Protein AF-A0A6N0GXH9-F1 (afdb_monomer_lite)

Secondary structure (DSSP, 8-state):
--HHHHHHHHHHHTS--TT-EEEEEEEEEETTEEEEE-SSSSPEEEEGGG-S-TT-SEEEEEEEEE-TTS-EEEE-HHHHHHHHHHHHHHHHHHHHHHSTT--EEEEEEEEETTEEEEEETTEEEEEEGGG-S-SSPPSS-EEEEEEEEEETTTTEEEEEEE--HHHHHHHHHHHHHHHHHHHHHHHHHHHHHHHHHHHS--

Radius of gyration: 31.26 Å; chains: 1; bounding box: 51×70×107 Å

Sequence (202 aa):
MSFVQLFQQSNTSCNHLRGNVIQCSIEHKRGNMVFLKTGLKNATVCFKSEIETQNASMLCVGIESVEFLGEPKVVLPKILHKISRRKLTWTSLTKVWRNSQNRIRGFILNSVNGGYAVAIAGHIAFLPRSLRIDKKIFHSQWRMFSILNMNPKIRNIVVKELVNKTNRARTFSEIRFGERIQKFKSKSMINTHKKQIKSMYR

pLDDT: mean 79.67, std 15.0, range [46.19, 97.44]

Foldseek 3Di:
DDPVVVVVVVVVVPPDLAFDKAKWFFDDDDDQWTWTHRVFPDTDIDGPVLDPDPPDRIAIKHFHDQDPVRDTDIHGRNRVVVVVQVVVVVVVLVVLQPDPVQKFKWAWAAADVQATWIHGSNATEGEGPVQEDDPDDDHGDIFMWGWDDADPVVRYTYIHGDDDPVVVVVVVVVVVVVVVVVVVVVVVVVVVVVVVVVVVVD

Organism: Zygnema circumcarinatum (NCBI:txid35869)

Structure (mmCIF, N/CA/C/O backbone):
data_AF-A0A6N0GXH9-F1
#
_entry.id   AF-A0A6N0GXH9-F1
#
loop_
_atom_site.group_PDB
_atom_site.id
_atom_site.type_symbol
_atom_site.label_atom_id
_atom_site.label_alt_id
_atom_site.label_comp_id
_atom_site.label_asym_id
_atom_site.label_entity_id
_atom_site.label_seq_id
_atom_site.pdbx_PDB_ins_code
_atom_site.Cartn_x
_atom_site.Cartn_y
_atom_site.Cartn_z
_atom_site.occupancy
_atom_site.B_iso_or_equiv
_atom_site.auth_seq_id
_atom_site.auth_comp_id
_atom_site.auth_asym_id
_atom_site.auth_atom_id
_atom_site.pdbx_PDB_model_num
ATOM 1 N N . MET A 1 1 ? 5.250 0.504 43.781 1.00 64.88 1 MET A N 1
ATOM 2 C CA . MET A 1 1 ? 4.466 1.421 42.925 1.00 64.88 1 MET A CA 1
ATOM 3 C C . MET A 1 1 ? 3.027 1.406 43.408 1.00 64.88 1 MET A C 1
ATOM 5 O O . MET A 1 1 ? 2.476 0.318 43.538 1.00 64.88 1 MET A O 1
ATOM 9 N N . SER A 1 2 ? 2.436 2.563 43.712 1.00 91.31 2 SER A N 1
ATOM 10 C CA . SER A 1 2 ? 1.008 2.655 44.059 1.00 91.31 2 SER A CA 1
ATOM 11 C C . SER A 1 2 ? 0.128 2.698 42.801 1.00 91.31 2 SER A C 1
ATOM 13 O O . SER A 1 2 ? 0.603 3.047 41.719 1.00 91.31 2 SER A O 1
ATOM 15 N N . PHE A 1 3 ? -1.166 2.385 42.937 1.00 89.12 3 PHE A N 1
ATOM 16 C CA . PHE A 1 3 ? -2.142 2.509 41.844 1.00 89.12 3 PHE A CA 1
ATOM 17 C C . PHE A 1 3 ? -2.124 3.908 41.208 1.00 89.12 3 PHE A C 1
ATOM 19 O O . PHE A 1 3 ? -2.130 4.029 39.988 1.00 89.12 3 PHE A O 1
ATOM 26 N N . VAL A 1 4 ? -2.022 4.959 42.028 1.00 89.81 4 VAL A N 1
ATOM 27 C CA . VAL A 1 4 ? -1.973 6.355 41.566 1.00 89.81 4 VAL A CA 1
ATOM 28 C C . VAL A 1 4 ? -0.748 6.602 40.684 1.00 89.81 4 VAL A C 1
ATOM 30 O O . VAL A 1 4 ? -0.870 7.198 39.617 1.00 89.81 4 VAL A O 1
ATOM 33 N N . GLN A 1 5 ? 0.418 6.083 41.081 1.00 86.25 5 GLN A N 1
ATOM 34 C CA . GLN A 1 5 ? 1.647 6.206 40.293 1.00 86.25 5 GLN A CA 1
ATOM 35 C C . GLN A 1 5 ? 1.534 5.476 38.949 1.00 86.25 5 GLN A C 1
ATOM 37 O O . GLN A 1 5 ? 1.912 6.038 37.922 1.00 86.25 5 GLN A O 1
ATOM 42 N N . LEU A 1 6 ? 0.966 4.265 38.934 1.00 86.12 6 LEU A N 1
ATOM 43 C CA . LEU A 1 6 ? 0.742 3.504 37.698 1.00 86.12 6 LEU A CA 1
ATOM 44 C C . LEU A 1 6 ? -0.281 4.179 36.777 1.00 86.12 6 LEU A C 1
ATOM 46 O O . LEU A 1 6 ? -0.070 4.248 35.568 1.00 86.12 6 LEU A O 1
ATOM 50 N N . PHE A 1 7 ? -1.368 4.713 37.334 1.00 79.19 7 PHE A N 1
ATOM 51 C CA . PHE A 1 7 ? -2.405 5.412 36.576 1.00 79.19 7 PHE A CA 1
ATOM 52 C C . PHE A 1 7 ? -1.866 6.693 35.930 1.00 79.19 7 PHE A C 1
ATOM 54 O O . PHE A 1 7 ? -2.095 6.948 34.747 1.00 79.19 7 PHE A O 1
ATOM 61 N N . GLN A 1 8 ? -1.087 7.471 36.682 1.00 75.62 8 GLN A N 1
ATOM 62 C CA . GLN A 1 8 ? -0.466 8.687 36.174 1.00 75.62 8 GLN A CA 1
ATOM 63 C C . GLN A 1 8 ? 0.576 8.368 35.094 1.00 75.62 8 GLN A C 1
ATOM 65 O O . GLN A 1 8 ? 0.549 8.980 34.029 1.00 75.62 8 GLN A O 1
ATOM 70 N N . GLN A 1 9 ? 1.409 7.341 35.295 1.00 77.12 9 GLN A N 1
ATOM 71 C CA . GLN A 1 9 ? 2.328 6.842 34.264 1.00 77.12 9 GLN A CA 1
ATOM 72 C C . GLN A 1 9 ? 1.583 6.387 32.999 1.00 77.12 9 GLN A C 1
ATOM 74 O O . GLN A 1 9 ? 1.950 6.788 31.894 1.00 77.12 9 GLN A O 1
ATOM 79 N N . SER A 1 10 ? 0.489 5.636 33.146 1.00 74.69 10 SER A N 1
ATOM 80 C CA . SER A 1 10 ? -0.347 5.190 32.025 1.00 74.69 10 SER A CA 1
ATOM 81 C C . SER A 1 10 ? -0.914 6.369 31.228 1.00 74.69 10 SER A C 1
ATOM 83 O O . SER A 1 10 ? -0.751 6.418 30.009 1.00 74.69 10 SER A O 1
ATOM 85 N N . ASN A 1 11 ? -1.507 7.365 31.889 1.00 67.38 11 ASN A N 1
ATOM 86 C CA . ASN A 1 11 ? -2.071 8.532 31.202 1.00 67.38 11 ASN A CA 1
ATOM 87 C C . ASN A 1 11 ? -0.988 9.399 30.546 1.00 67.38 11 ASN A C 1
ATOM 89 O O . ASN A 1 11 ? -1.180 9.863 29.423 1.00 67.38 11 ASN A O 1
ATOM 93 N N . THR A 1 12 ? 0.175 9.551 31.190 1.00 63.47 12 THR A N 1
ATOM 94 C CA . THR A 1 12 ? 1.305 10.297 30.606 1.00 63.47 12 THR A CA 1
ATOM 95 C C . THR A 1 12 ? 1.928 9.599 29.394 1.00 63.47 12 THR A C 1
ATOM 97 O O . THR A 1 12 ? 2.460 10.257 28.504 1.00 63.47 12 THR A O 1
ATOM 100 N N . SER A 1 13 ? 1.823 8.270 29.286 1.00 62.66 13 SER A N 1
ATOM 101 C CA . SER A 1 13 ? 2.257 7.549 28.080 1.00 62.66 13 SER A CA 1
ATOM 102 C C . SER A 1 13 ? 1.384 7.861 26.850 1.00 62.66 13 SER A C 1
ATOM 104 O O . SER A 1 13 ? 1.826 7.708 25.713 1.00 62.66 13 SER A O 1
ATOM 106 N N . CYS A 1 14 ? 0.163 8.363 27.071 1.00 59.88 14 CYS A N 1
ATOM 107 C CA . CYS A 1 14 ? -0.833 8.688 26.050 1.00 59.88 14 CYS A CA 1
ATOM 108 C C . CYS A 1 14 ? -1.014 10.207 25.847 1.00 59.88 14 CYS A C 1
ATOM 110 O O . CYS A 1 14 ? -2.107 10.660 25.511 1.00 59.88 14 CYS A O 1
ATOM 112 N N . ASN A 1 15 ? 0.049 11.007 26.001 1.00 56.12 15 ASN A N 1
ATOM 113 C CA . ASN A 1 15 ? -0.013 12.477 25.901 1.00 56.12 15 ASN A CA 1
ATOM 114 C C . ASN A 1 15 ? -0.520 13.019 24.548 1.00 56.12 15 ASN A C 1
ATOM 116 O O . ASN A 1 15 ? -0.940 14.171 24.462 1.00 56.12 15 ASN A O 1
ATOM 120 N N . HIS A 1 16 ? -0.510 12.210 23.483 1.00 67.75 16 HIS A N 1
ATOM 121 C CA . HIS A 1 16 ? -1.138 12.561 22.212 1.00 67.75 16 HIS A CA 1
ATOM 122 C C . HIS A 1 16 ? -2.026 11.414 21.733 1.00 67.75 16 HIS A C 1
ATOM 124 O O . HIS A 1 16 ? -1.553 10.471 21.113 1.00 67.75 16 HIS A O 1
ATOM 130 N N . LEU A 1 17 ? -3.329 11.484 22.019 1.00 71.19 17 LEU A N 1
ATOM 131 C CA . LEU A 1 17 ? -4.295 10.488 21.536 1.00 71.19 17 LEU A CA 1
ATOM 132 C C . LEU A 1 17 ? -4.398 10.481 20.004 1.00 71.19 17 LEU A C 1
ATOM 134 O O . LEU A 1 17 ? -4.697 9.456 19.398 1.00 71.19 17 LEU A O 1
ATOM 138 N N . ARG A 1 18 ? -4.129 11.618 19.358 1.00 77.31 18 ARG A N 1
ATOM 139 C CA . ARG A 1 18 ? -4.203 11.761 17.906 1.00 77.31 18 ARG A CA 1
ATOM 140 C C . ARG A 1 18 ? -3.114 10.946 17.205 1.00 77.31 18 ARG A C 1
ATOM 142 O O . ARG A 1 18 ? -1.933 11.040 17.513 1.00 77.31 18 ARG A O 1
ATOM 149 N N . GLY A 1 19 ? -3.525 10.179 16.202 1.00 76.94 19 GLY A N 1
ATOM 150 C CA . GLY A 1 19 ? -2.656 9.303 15.420 1.00 76.94 19 GLY A CA 1
ATOM 151 C C . GLY A 1 19 ? -2.387 7.944 16.066 1.00 76.94 19 GLY A C 1
ATOM 152 O O . GLY A 1 19 ? -1.814 7.080 15.397 1.00 76.94 19 GLY A O 1
ATOM 153 N N . ASN A 1 20 ? -2.832 7.729 17.307 1.00 83.56 20 ASN A N 1
ATOM 154 C CA . ASN A 1 20 ? -2.682 6.456 17.998 1.00 83.56 20 ASN A CA 1
ATOM 155 C C . ASN A 1 20 ? -3.791 5.474 17.623 1.00 83.56 20 ASN A C 1
ATOM 157 O O . ASN A 1 20 ? -4.859 5.836 17.124 1.00 83.56 20 ASN A O 1
ATOM 161 N N . VAL A 1 21 ? -3.504 4.198 17.862 1.00 85.94 21 VAL A N 1
ATOM 162 C CA . VAL A 1 21 ? -4.444 3.097 17.683 1.00 85.94 21 VAL A CA 1
ATOM 163 C C . VAL A 1 21 ? -4.780 2.548 19.056 1.00 85.94 21 VAL A C 1
ATOM 165 O O . VAL A 1 21 ? -3.881 2.178 19.806 1.00 85.94 21 VAL A O 1
ATOM 168 N N . ILE A 1 22 ? -6.069 2.498 19.368 1.00 86.00 22 ILE A N 1
ATOM 169 C CA . ILE A 1 22 ? -6.590 1.933 20.606 1.00 86.00 22 ILE A CA 1
ATOM 170 C C . ILE A 1 22 ? -7.142 0.546 20.315 1.00 86.00 22 ILE A C 1
ATOM 172 O O . ILE A 1 22 ? -7.794 0.310 19.294 1.00 86.00 22 ILE A O 1
ATOM 176 N N . GLN A 1 23 ? -6.876 -0.371 21.234 1.00 86.19 23 GLN A N 1
ATOM 177 C CA . GLN A 1 23 ? -7.492 -1.683 21.252 1.00 86.19 23 GLN A CA 1
ATOM 178 C C . GLN A 1 23 ? -8.819 -1.605 22.010 1.00 86.19 23 GLN A C 1
ATOM 180 O O . GLN A 1 23 ? -8.883 -1.126 23.138 1.00 86.19 23 GLN A O 1
ATOM 185 N N . CYS A 1 24 ? -9.886 -2.056 21.369 1.00 86.00 24 CYS A N 1
ATOM 186 C CA . CYS A 1 24 ? -11.261 -1.897 21.816 1.00 86.00 24 CYS A CA 1
ATOM 187 C C . CYS A 1 24 ? -11.932 -3.265 21.923 1.00 86.00 24 CYS A C 1
ATOM 189 O O . CYS A 1 24 ? -11.687 -4.156 21.103 1.00 86.00 24 CYS A O 1
ATOM 191 N N . SER A 1 25 ? -12.804 -3.423 22.915 1.00 85.62 25 SER A N 1
ATOM 192 C CA . SER A 1 25 ? -13.652 -4.606 23.051 1.00 85.62 25 SER A CA 1
ATOM 193 C C . SER A 1 25 ? -15.028 -4.354 22.439 1.00 85.62 25 SER A C 1
ATOM 195 O O . SER A 1 25 ? -15.516 -3.221 22.377 1.00 85.62 25 SER A O 1
ATOM 197 N N . ILE A 1 26 ? -15.655 -5.422 21.949 1.00 86.75 26 ILE A N 1
ATOM 198 C CA . ILE A 1 26 ? -17.038 -5.368 21.474 1.00 86.75 26 ILE A CA 1
ATOM 199 C C . ILE A 1 26 ? -17.952 -5.431 22.697 1.00 86.75 26 ILE A C 1
ATOM 201 O O . ILE A 1 26 ? -17.893 -6.400 23.448 1.00 86.75 26 ILE A O 1
ATOM 205 N N . GLU A 1 27 ? -18.799 -4.419 22.883 1.00 85.94 27 GLU A N 1
ATOM 206 C CA . GLU A 1 27 ? -19.786 -4.403 23.969 1.00 85.94 27 GLU A CA 1
ATOM 207 C C . GLU A 1 27 ? -21.012 -5.235 23.602 1.00 85.94 27 GLU A C 1
ATOM 209 O O . GLU A 1 27 ? -21.318 -6.229 24.253 1.00 85.94 27 GLU A O 1
ATOM 214 N N . HIS A 1 28 ? -21.709 -4.853 22.532 1.00 84.25 28 HIS A N 1
ATOM 215 C CA . HIS A 1 28 ? -22.883 -5.575 22.055 1.00 84.25 28 HIS A CA 1
ATOM 216 C C . HIS A 1 28 ? -23.112 -5.343 20.557 1.00 84.25 28 HIS A C 1
ATOM 218 O O . HIS A 1 28 ? -22.637 -4.374 19.956 1.00 84.25 28 HIS A O 1
ATOM 224 N N . LYS A 1 29 ? -23.839 -6.272 19.931 1.00 87.25 29 LYS A N 1
ATOM 225 C CA . LYS A 1 29 ? -24.189 -6.239 18.505 1.00 87.25 29 LYS A CA 1
ATOM 226 C C . LYS A 1 29 ? -25.704 -6.062 18.389 1.00 87.25 29 LYS A C 1
ATOM 228 O O . LYS A 1 29 ? -26.445 -6.908 18.879 1.00 87.25 29 LYS A O 1
ATOM 233 N N . ARG A 1 30 ? -26.172 -5.008 17.713 1.00 89.19 30 ARG A N 1
ATOM 234 C CA . ARG A 1 30 ? -27.604 -4.762 17.452 1.00 89.19 30 ARG A CA 1
ATOM 235 C C . ARG A 1 30 ? -27.838 -4.649 15.949 1.00 89.19 30 ARG A C 1
ATOM 237 O O . ARG A 1 30 ? -27.381 -3.703 15.317 1.00 89.19 30 ARG A O 1
ATOM 244 N N . GLY A 1 31 ? -28.544 -5.614 15.360 1.00 87.50 31 GLY A N 1
ATOM 245 C CA . GLY A 1 31 ? -28.810 -5.620 13.916 1.00 87.50 31 GLY A CA 1
ATOM 246 C C . GLY A 1 31 ? -27.513 -5.576 13.098 1.00 87.50 31 GLY A C 1
ATOM 247 O O . GLY A 1 31 ? -26.701 -6.497 13.188 1.00 87.50 31 GLY A O 1
ATOM 248 N N . ASN A 1 32 ? -27.306 -4.509 12.321 1.00 88.69 32 ASN A N 1
ATOM 249 C CA . ASN A 1 32 ? -26.089 -4.282 11.525 1.00 88.69 32 ASN A CA 1
ATOM 250 C C . ASN A 1 32 ? -25.016 -3.431 12.242 1.00 88.69 32 ASN A C 1
ATOM 252 O O . ASN A 1 32 ? -23.933 -3.215 11.699 1.00 88.69 32 ASN A O 1
ATOM 256 N N . MET A 1 33 ? -25.306 -2.946 13.449 1.00 88.38 33 MET A N 1
ATOM 257 C CA . MET A 1 33 ? -24.437 -2.056 14.217 1.00 88.38 33 MET A CA 1
ATOM 258 C C . MET A 1 33 ? -23.694 -2.838 15.299 1.00 88.38 33 MET A C 1
ATOM 260 O O . MET A 1 33 ? -24.228 -3.769 15.915 1.00 88.38 33 MET A O 1
ATOM 264 N N . VAL A 1 34 ? -22.446 -2.453 15.527 1.00 88.38 34 VAL A N 1
ATOM 265 C CA . VAL A 1 34 ? -21.583 -2.987 16.576 1.00 88.38 34 VAL A CA 1
ATOM 266 C C . VAL A 1 34 ? -21.113 -1.820 17.428 1.00 88.38 34 VAL A C 1
ATOM 268 O O . VAL A 1 34 ? -20.567 -0.847 16.909 1.00 88.38 34 VAL A O 1
ATOM 271 N N . PHE A 1 35 ? -21.347 -1.927 18.731 1.00 88.06 35 PHE A N 1
ATOM 272 C CA . PHE A 1 35 ? -20.923 -0.935 19.709 1.00 88.06 35 PHE A CA 1
ATOM 273 C C . PHE A 1 35 ? -19.565 -1.347 20.274 1.00 88.06 35 PHE A C 1
ATOM 275 O O . PHE A 1 35 ? -19.384 -2.475 20.744 1.00 88.06 35 PHE A O 1
ATOM 282 N N . LEU A 1 36 ? -18.598 -0.439 20.173 1.00 87.19 36 LEU A N 1
ATOM 283 C CA . LEU A 1 36 ? -17.217 -0.634 20.586 1.00 87.19 36 LEU A CA 1
ATOM 284 C C . LEU A 1 36 ? -16.933 0.173 21.847 1.00 87.19 36 LEU A C 1
ATOM 286 O O . LEU A 1 36 ? -17.111 1.396 21.877 1.00 87.19 36 LEU A O 1
ATOM 290 N N . LYS A 1 37 ? -16.393 -0.513 22.851 1.00 86.56 37 LYS A N 1
ATOM 291 C CA . LYS A 1 37 ? -15.879 0.108 24.064 1.00 86.56 37 LYS A CA 1
ATOM 292 C C . LYS A 1 37 ? -14.429 0.506 23.846 1.00 86.56 37 LYS A C 1
ATOM 294 O O . LYS A 1 37 ? -13.533 -0.338 23.807 1.00 86.56 37 LYS A O 1
ATOM 299 N N . THR A 1 38 ? -14.210 1.803 23.675 1.00 81.38 38 THR A N 1
ATOM 300 C CA . THR A 1 38 ? -12.888 2.395 23.418 1.00 81.38 38 THR A CA 1
ATOM 301 C C . THR A 1 38 ? -12.235 2.967 24.679 1.00 81.38 38 THR A C 1
ATOM 303 O O . THR A 1 38 ? -11.056 3.300 24.650 1.00 81.38 38 THR A O 1
ATOM 306 N N . GLY A 1 39 ? -12.986 3.090 25.781 1.00 79.44 39 GLY A N 1
ATOM 307 C CA . GLY A 1 39 ? -12.546 3.789 26.996 1.00 79.44 39 GLY A CA 1
ATOM 308 C C . GLY A 1 39 ? -12.675 5.316 26.916 1.00 79.44 39 GLY A C 1
ATOM 309 O O . GLY A 1 39 ? -12.294 6.008 27.854 1.00 79.44 39 GLY A O 1
ATOM 310 N N . LEU A 1 40 ? -13.219 5.842 25.814 1.00 79.81 40 LEU A N 1
ATOM 311 C CA . LEU A 1 40 ? -13.565 7.255 25.649 1.00 79.81 40 LEU A CA 1
ATOM 312 C C . LEU A 1 40 ? -14.978 7.519 26.190 1.00 79.81 40 LEU A C 1
ATOM 314 O O . LEU A 1 40 ? -15.736 6.582 26.440 1.00 79.81 40 LEU A O 1
ATOM 318 N N . LYS A 1 41 ? -15.337 8.801 26.354 1.00 79.56 41 LYS A N 1
ATOM 319 C CA . LYS A 1 41 ? -16.632 9.222 26.920 1.00 79.56 41 LYS A CA 1
ATOM 320 C C . LYS A 1 41 ? -17.828 8.579 26.206 1.00 79.56 41 LYS A C 1
ATOM 322 O O . LYS A 1 41 ? -18.762 8.137 26.865 1.00 79.56 41 LYS A O 1
ATOM 327 N N . ASN A 1 42 ? -17.764 8.507 24.876 1.00 78.69 42 ASN A N 1
ATOM 328 C CA . ASN A 1 42 ? -18.821 7.953 24.038 1.00 78.69 42 ASN A CA 1
ATOM 329 C C . ASN A 1 42 ? -18.353 6.639 23.398 1.00 78.69 42 ASN A C 1
ATOM 331 O O . ASN A 1 42 ? -17.234 6.547 22.880 1.00 78.69 42 ASN A O 1
ATOM 335 N N . ALA A 1 43 ? -19.227 5.629 23.406 1.00 79.38 43 ALA A N 1
ATOM 336 C CA . ALA A 1 43 ? -18.995 4.388 22.678 1.00 79.38 43 ALA A CA 1
ATOM 337 C C . ALA A 1 43 ? -18.923 4.668 21.171 1.00 79.38 43 ALA A C 1
ATOM 339 O O . ALA A 1 43 ? -19.685 5.467 20.627 1.00 79.38 43 ALA A O 1
ATOM 340 N N . THR A 1 44 ? -18.007 3.994 20.482 1.00 83.75 44 THR A N 1
ATOM 341 C CA . THR A 1 44 ? -17.890 4.118 19.027 1.00 83.75 44 THR A CA 1
ATOM 342 C C . THR A 1 44 ? -18.800 3.104 18.355 1.00 83.75 44 THR A C 1
ATOM 344 O O . THR A 1 44 ? -18.787 1.926 18.703 1.00 83.75 44 THR A O 1
ATOM 347 N N . VAL A 1 45 ? -19.557 3.544 17.358 1.00 87.31 45 VAL A N 1
ATOM 348 C CA . VAL A 1 45 ? -20.418 2.666 16.566 1.00 87.31 45 VAL A CA 1
ATOM 349 C C . VAL A 1 45 ? -19.749 2.371 15.230 1.00 87.31 45 VAL A C 1
ATOM 351 O O . VAL A 1 45 ? -19.276 3.282 14.555 1.00 87.31 45 VAL A O 1
ATOM 354 N N . CYS A 1 46 ? -19.729 1.103 14.833 1.00 86.75 46 CYS A N 1
ATOM 355 C CA . CYS A 1 46 ? -19.312 0.686 13.498 1.00 86.75 46 CYS A CA 1
ATOM 356 C C . CYS A 1 46 ? -20.307 -0.305 12.890 1.00 86.75 46 CYS A C 1
ATOM 358 O O . CYS A 1 46 ? -21.134 -0.904 13.588 1.00 86.75 46 CYS A O 1
ATOM 360 N N . PHE A 1 47 ? -20.234 -0.493 11.576 1.00 88.12 47 PHE A N 1
ATOM 361 C CA . PHE A 1 47 ? -21.062 -1.488 10.898 1.00 88.12 47 PHE A CA 1
ATOM 362 C C . PHE A 1 47 ? -20.390 -2.859 10.875 1.00 88.12 47 PHE A C 1
ATOM 364 O O . PHE A 1 47 ? -19.168 -2.976 10.763 1.00 88.12 47 PHE A O 1
ATOM 371 N N . LYS A 1 48 ? -21.189 -3.933 10.865 1.00 84.75 48 LYS A N 1
ATOM 372 C CA . LYS A 1 48 ? -20.660 -5.299 10.688 1.00 84.75 48 LYS A CA 1
ATOM 373 C C . LYS A 1 48 ? -19.845 -5.452 9.395 1.00 84.75 48 LYS A C 1
ATOM 375 O O . LYS A 1 48 ? -18.887 -6.214 9.373 1.00 84.75 48 LYS A O 1
ATOM 380 N N . SER A 1 49 ? -20.177 -4.702 8.340 1.00 83.31 49 SER A N 1
ATOM 381 C CA . SER A 1 49 ? -19.457 -4.685 7.052 1.00 83.31 49 SER A CA 1
ATOM 382 C C . SER A 1 49 ? -18.056 -4.046 7.111 1.00 83.31 49 SER A C 1
ATOM 384 O O . SER A 1 49 ? -17.246 -4.192 6.180 1.00 83.31 49 SER A O 1
ATOM 386 N N . GLU A 1 50 ? -17.767 -3.321 8.191 1.00 80.69 50 GLU A N 1
ATOM 387 C CA . GLU A 1 50 ? -16.491 -2.657 8.473 1.00 80.69 50 GLU A CA 1
ATOM 388 C C . GLU A 1 50 ? -15.577 -3.503 9.359 1.00 80.69 50 GLU A C 1
ATOM 390 O O . GLU A 1 50 ? -14.431 -3.127 9.611 1.00 80.69 50 GLU A O 1
ATOM 395 N N . ILE A 1 51 ? -16.065 -4.655 9.805 1.00 80.50 51 ILE A N 1
ATOM 396 C CA . ILE A 1 51 ? -15.302 -5.631 10.561 1.00 80.50 51 ILE A CA 1
ATOM 397 C C . ILE A 1 51 ? -14.970 -6.774 9.600 1.00 80.50 51 ILE A C 1
ATOM 399 O O . ILE A 1 51 ? -15.858 -7.466 9.112 1.00 80.50 51 ILE A O 1
ATOM 403 N N . GLU A 1 52 ? -13.683 -6.966 9.300 1.00 67.00 52 GLU A N 1
ATOM 404 C CA . GLU A 1 52 ? -13.245 -8.062 8.420 1.00 67.00 52 GLU A CA 1
ATOM 405 C C . GLU A 1 52 ? -13.468 -9.443 9.059 1.00 67.00 52 GLU A C 1
ATOM 407 O O . GLU A 1 52 ? -13.745 -10.404 8.347 1.00 67.00 52 GLU A O 1
ATOM 412 N N . THR A 1 53 ? -13.424 -9.533 10.393 1.00 68.06 53 THR A N 1
ATOM 413 C CA . THR A 1 53 ? -13.557 -10.794 11.135 1.00 68.06 53 THR A CA 1
ATOM 414 C C . THR A 1 53 ? -14.681 -10.704 12.162 1.00 68.06 53 THR A C 1
ATOM 416 O O . THR A 1 53 ? -14.536 -10.065 13.201 1.00 68.06 53 THR A O 1
ATOM 419 N N . GLN A 1 54 ? -15.801 -11.387 11.91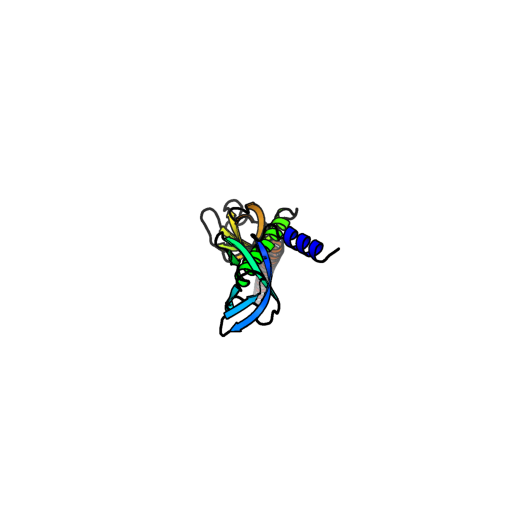5 1.00 62.84 54 GLN A N 1
ATOM 420 C CA . GLN A 1 54 ? -16.988 -11.333 12.785 1.00 62.84 54 GLN A CA 1
ATOM 421 C C . GLN A 1 54 ? -16.762 -11.901 14.204 1.00 62.84 54 GLN A C 1
ATOM 423 O O . GLN A 1 54 ? -17.529 -11.578 15.120 1.00 62.84 54 GLN A O 1
ATOM 428 N N . ASN A 1 55 ? -15.693 -12.689 14.381 1.00 60.28 55 ASN A N 1
ATOM 429 C CA . ASN A 1 55 ? -15.366 -13.443 15.596 1.00 60.28 55 ASN A CA 1
ATOM 430 C C . ASN A 1 55 ? -14.203 -12.850 16.409 1.00 60.28 55 ASN A C 1
ATOM 432 O O . ASN A 1 55 ? -13.736 -13.482 17.351 1.00 60.28 55 ASN A O 1
ATOM 436 N N . ALA A 1 56 ? -13.704 -11.662 16.060 1.00 64.25 56 ALA A N 1
ATOM 437 C CA . ALA A 1 56 ? -12.656 -11.025 16.849 1.00 64.25 56 ALA A CA 1
ATOM 438 C C . ALA A 1 56 ? -13.256 -10.414 18.126 1.00 64.25 56 ALA A C 1
ATOM 440 O O . ALA A 1 56 ? -14.097 -9.522 18.052 1.00 64.25 56 ALA A O 1
ATOM 441 N N . SER A 1 57 ? -12.818 -10.880 19.296 1.00 68.00 57 SER A N 1
ATOM 442 C CA . SER A 1 57 ? -13.182 -10.312 20.604 1.00 68.00 57 SER A CA 1
ATOM 443 C C . SER A 1 57 ? -12.520 -8.953 20.864 1.00 68.00 57 SER A C 1
ATOM 445 O O . SER A 1 57 ? -13.004 -8.179 21.689 1.00 68.00 57 SER A O 1
ATOM 447 N N . MET A 1 58 ? -11.450 -8.635 20.129 1.00 73.88 58 MET A N 1
ATOM 448 C CA . MET A 1 58 ? -10.727 -7.366 20.215 1.00 73.88 58 MET A CA 1
ATOM 449 C C . MET A 1 58 ? -10.544 -6.761 18.821 1.00 73.88 58 MET A C 1
ATOM 451 O O . MET A 1 58 ? -10.157 -7.450 17.875 1.00 73.88 58 MET A O 1
ATOM 455 N N . LEU A 1 59 ? -10.818 -5.465 18.700 1.00 82.06 59 LEU A N 1
ATOM 456 C CA . LEU A 1 59 ? -10.730 -4.693 17.462 1.00 82.06 59 LEU A CA 1
ATOM 457 C C . LEU A 1 59 ? -9.860 -3.463 17.684 1.00 82.06 59 LEU A C 1
ATOM 459 O O . LEU A 1 59 ? -9.889 -2.866 18.751 1.00 82.06 59 LEU A O 1
ATOM 463 N N . CYS A 1 60 ? -9.113 -3.054 16.667 1.00 83.25 60 CYS A N 1
ATOM 464 C CA . CYS A 1 60 ? -8.306 -1.842 16.738 1.00 83.25 60 CYS A CA 1
ATOM 465 C C . CYS A 1 60 ? -9.023 -0.681 16.044 1.00 83.25 60 CYS A C 1
ATOM 467 O O . CYS A 1 60 ? -9.453 -0.814 14.894 1.00 83.25 60 CYS A O 1
ATOM 469 N N . VAL A 1 61 ? -9.104 0.460 16.725 1.00 85.12 61 VAL A N 1
ATOM 470 C CA . VAL A 1 61 ? -9.677 1.712 16.218 1.00 85.12 61 VAL A CA 1
ATOM 471 C C . VAL A 1 61 ? -8.598 2.789 16.259 1.00 85.12 61 VAL A C 1
ATOM 473 O O . VAL A 1 61 ? -7.857 2.901 17.232 1.00 85.12 61 VAL A O 1
ATOM 476 N N . GLY A 1 62 ? -8.462 3.566 15.186 1.00 82.94 62 GLY A N 1
ATOM 477 C CA . GLY A 1 62 ? -7.522 4.691 15.158 1.00 82.94 62 GLY A CA 1
ATOM 478 C C . GLY A 1 62 ? -8.180 5.962 15.682 1.00 82.94 62 GLY A C 1
ATOM 479 O O . GLY A 1 62 ? -9.359 6.170 15.427 1.00 82.94 62 GLY A O 1
ATOM 480 N N . ILE A 1 63 ? -7.442 6.843 16.349 1.00 82.94 63 ILE A N 1
ATOM 481 C CA . ILE A 1 63 ? -7.922 8.193 16.673 1.00 82.94 63 ILE A CA 1
ATOM 482 C C . ILE A 1 63 ? -7.318 9.167 15.663 1.00 82.94 63 ILE A C 1
ATOM 484 O O . ILE A 1 63 ? -6.102 9.330 15.589 1.00 82.94 63 ILE A O 1
ATOM 488 N N . GLU A 1 64 ? -8.156 9.818 14.859 1.00 79.25 64 GLU A N 1
ATOM 489 C CA . GLU A 1 64 ? -7.718 10.791 13.853 1.00 79.25 64 GLU A CA 1
ATOM 490 C C . GLU A 1 64 ? -7.536 12.190 14.450 1.00 79.25 64 GLU A C 1
ATOM 492 O O . GLU A 1 64 ? -6.571 12.891 14.131 1.00 79.25 64 GLU A O 1
ATOM 497 N N . SER A 1 65 ? -8.463 12.594 15.313 1.00 71.81 65 SER A N 1
ATOM 498 C CA . SER A 1 65 ? -8.450 13.889 15.986 1.00 71.81 65 SER A CA 1
ATOM 499 C C . SER A 1 65 ? -9.261 13.809 17.272 1.00 71.81 65 SER A C 1
ATOM 501 O O . SER A 1 65 ? -10.255 13.092 17.334 1.00 71.81 65 SER A O 1
ATOM 503 N N . VAL A 1 66 ? -8.845 14.559 18.287 1.00 67.56 66 VAL A N 1
ATOM 504 C CA . VAL A 1 66 ? -9.665 14.831 19.469 1.00 67.56 66 VAL A CA 1
ATOM 505 C C . VAL A 1 66 ? -10.219 16.231 19.247 1.00 67.56 66 VAL A C 1
ATOM 507 O O . VAL A 1 66 ? -9.452 17.192 19.251 1.00 67.56 66 VAL A O 1
ATOM 510 N N . GLU A 1 67 ? -11.501 16.344 18.902 1.00 65.94 67 GLU A N 1
ATOM 511 C CA . GLU A 1 67 ? -12.097 17.649 18.614 1.00 65.94 67 GLU A CA 1
ATOM 512 C C . GLU A 1 67 ? -12.301 18.458 19.899 1.00 65.94 67 GLU A C 1
ATOM 514 O O . GLU A 1 67 ? -12.494 17.909 20.984 1.00 65.94 67 GLU A O 1
ATOM 519 N N . PHE A 1 68 ? -12.283 19.787 19.763 1.00 55.09 68 PHE A N 1
ATOM 520 C CA . PHE A 1 68 ? -12.445 20.743 20.866 1.00 55.09 68 PHE A CA 1
ATOM 521 C C . PHE A 1 68 ? -13.814 20.625 21.571 1.00 55.09 68 PHE A C 1
ATOM 523 O O . PHE A 1 68 ? -13.939 20.992 22.733 1.00 55.09 68 PHE A O 1
ATOM 530 N N . LEU A 1 69 ? -14.821 20.047 20.901 1.00 61.50 69 LEU A N 1
ATOM 531 C CA . LEU A 1 69 ? -16.164 19.787 21.441 1.00 61.50 69 LEU A CA 1
ATOM 532 C C . LEU A 1 69 ? -16.285 18.441 22.187 1.00 61.50 69 LEU A C 1
ATOM 534 O O . LEU A 1 69 ? -17.372 18.067 22.621 1.00 61.50 69 LEU A O 1
ATOM 538 N N . GLY A 1 70 ? -15.175 17.719 22.372 1.00 62.12 70 GLY A N 1
ATOM 539 C CA . GLY A 1 70 ? -15.110 16.539 23.237 1.00 62.12 70 GLY A CA 1
ATOM 540 C C . GLY A 1 70 ? -15.470 15.207 22.575 1.00 62.12 70 GLY A C 1
ATOM 541 O O . GLY A 1 70 ? -15.372 14.174 23.239 1.00 62.12 70 GLY A O 1
ATOM 542 N N . GLU A 1 71 ? -15.827 15.193 21.286 1.00 67.44 71 GLU A N 1
ATOM 543 C CA . GLU A 1 71 ? -16.008 13.950 20.532 1.00 67.44 71 GLU A CA 1
ATOM 544 C C . GLU A 1 71 ? -14.738 13.589 19.738 1.00 67.44 71 GLU A C 1
ATOM 546 O O . GLU A 1 71 ? -14.258 14.364 18.907 1.00 67.44 71 GLU A O 1
ATOM 551 N N . PRO A 1 72 ? -14.132 12.418 19.994 1.00 73.44 72 PRO A N 1
ATOM 552 C CA . PRO A 1 72 ? -12.967 11.968 19.253 1.00 73.44 72 PRO A CA 1
ATOM 553 C C . PRO A 1 72 ? -13.389 11.432 17.885 1.00 73.44 72 PRO A C 1
ATOM 555 O O . PRO A 1 72 ? -14.192 10.503 17.775 1.00 73.44 72 PRO A O 1
ATOM 558 N N . LYS A 1 73 ? -12.777 11.960 16.825 1.00 81.00 73 LYS A N 1
ATOM 559 C CA . LYS A 1 73 ? -12.939 11.427 15.478 1.00 81.00 73 LYS A CA 1
ATOM 560 C C . LYS A 1 73 ? -12.128 10.145 15.339 1.00 81.00 73 LYS A C 1
ATOM 562 O O . LYS A 1 73 ? -10.895 10.154 15.401 1.00 81.00 73 LYS A O 1
ATOM 567 N N . VAL A 1 74 ? -12.830 9.039 15.135 1.00 83.94 74 VAL A N 1
ATOM 568 C CA . VAL A 1 74 ? -12.264 7.689 15.087 1.00 83.94 74 VAL A CA 1
ATOM 569 C C . VAL A 1 74 ? -12.214 7.130 13.668 1.00 83.94 74 VAL A C 1
ATOM 571 O O . VAL A 1 74 ? -13.113 7.318 12.852 1.00 83.94 74 VAL A O 1
ATOM 574 N N . VAL A 1 75 ? -11.140 6.404 13.372 1.00 84.69 75 VAL A N 1
ATOM 575 C CA . VAL A 1 75 ? -10.927 5.677 12.125 1.00 84.69 75 VAL A CA 1
ATOM 576 C 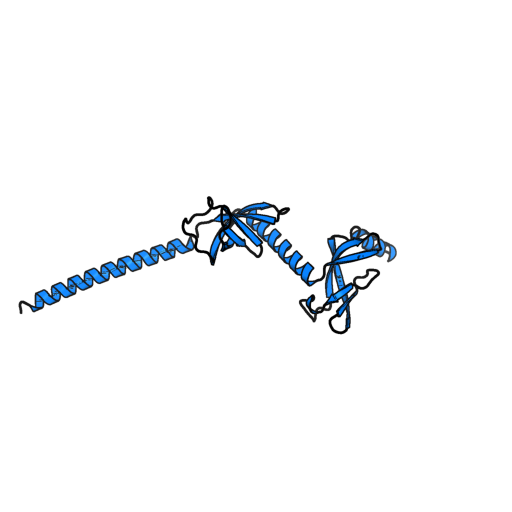C . VAL A 1 75 ? -11.387 4.242 12.313 1.00 84.69 75 VAL A C 1
ATOM 578 O O . VAL A 1 75 ? -10.822 3.485 13.106 1.00 84.69 75 VAL A O 1
ATOM 581 N N . LEU A 1 76 ? -12.380 3.866 11.516 1.00 85.50 76 LEU A N 1
ATOM 582 C CA . LEU A 1 76 ? -13.006 2.552 11.549 1.00 85.50 76 LEU A CA 1
ATOM 583 C C . LEU A 1 76 ? -12.013 1.420 11.214 1.00 85.50 76 LEU A C 1
ATOM 585 O O . LEU A 1 76 ? -11.120 1.620 10.377 1.00 85.50 76 LEU A O 1
ATOM 589 N N . PRO A 1 77 ? -12.190 0.207 11.778 1.00 84.81 77 PRO A N 1
ATOM 590 C CA . PRO A 1 77 ? -11.222 -0.889 11.664 1.00 84.81 77 PRO A CA 1
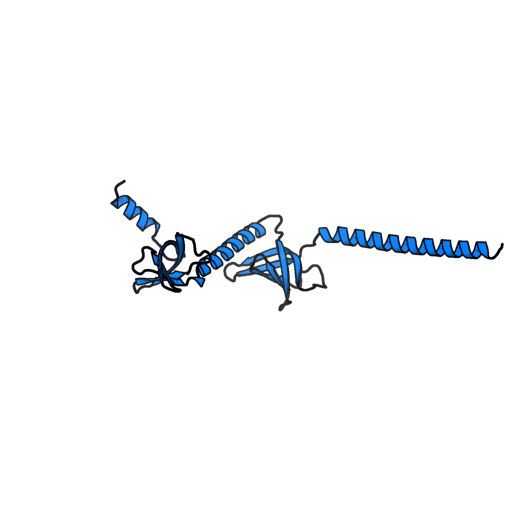ATOM 591 C C . PRO A 1 77 ? -10.809 -1.244 10.226 1.00 84.81 77 PRO A C 1
ATOM 593 O O . PRO A 1 77 ? -9.619 -1.351 9.925 1.00 84.81 77 PRO A O 1
ATOM 596 N N . LYS A 1 78 ? -11.756 -1.361 9.286 1.00 86.50 78 LYS A N 1
ATOM 597 C CA . LYS A 1 78 ? -11.453 -1.658 7.869 1.00 86.50 78 LYS A CA 1
ATOM 598 C C . LYS A 1 78 ? -10.625 -0.574 7.186 1.00 86.50 78 LYS A C 1
ATOM 600 O O . LYS A 1 78 ? -9.741 -0.872 6.380 1.00 86.50 78 LYS A O 1
ATOM 605 N N . ILE A 1 79 ? -10.909 0.694 7.479 1.00 86.88 79 ILE A N 1
ATOM 606 C CA . ILE A 1 79 ? -10.154 1.824 6.923 1.00 86.88 79 ILE A CA 1
ATOM 607 C C . ILE A 1 79 ? -8.749 1.830 7.528 1.00 86.88 79 ILE A C 1
ATOM 609 O O . ILE A 1 79 ? -7.765 1.926 6.789 1.00 86.88 79 ILE A O 1
ATOM 613 N N . LEU A 1 80 ? -8.653 1.640 8.845 1.00 87.81 80 LEU A N 1
ATOM 614 C CA . LEU A 1 80 ? -7.390 1.529 9.563 1.00 87.81 80 LEU A CA 1
ATOM 615 C C . LEU A 1 80 ? -6.516 0.409 8.989 1.00 87.81 80 LEU A C 1
ATOM 617 O O . LEU A 1 80 ? -5.339 0.627 8.704 1.00 87.81 80 LEU A O 1
ATOM 621 N N . HIS A 1 81 ? -7.094 -0.763 8.736 1.00 86.31 81 HIS A N 1
ATOM 622 C CA . HIS A 1 81 ? -6.390 -1.897 8.150 1.00 86.31 81 HIS A CA 1
ATOM 623 C C . HIS A 1 81 ? -5.856 -1.589 6.742 1.00 86.31 81 HIS A C 1
ATOM 625 O O . HIS A 1 81 ? -4.687 -1.856 6.450 1.00 86.31 81 HIS A O 1
ATOM 631 N N . LYS A 1 82 ? -6.648 -0.929 5.883 1.00 88.38 82 LYS A N 1
ATOM 632 C CA . LYS A 1 82 ? -6.182 -0.462 4.562 1.00 88.38 82 LYS A CA 1
ATOM 633 C C . LYS A 1 82 ? -5.024 0.532 4.675 1.00 88.38 82 LYS A C 1
ATOM 635 O O . LYS A 1 82 ? -4.071 0.450 3.897 1.00 88.38 82 LYS A O 1
ATOM 640 N N . ILE A 1 83 ? -5.095 1.475 5.616 1.00 88.25 83 ILE A N 1
ATOM 641 C CA . ILE A 1 83 ? -4.020 2.446 5.869 1.00 88.25 83 ILE A CA 1
ATOM 642 C C . ILE A 1 83 ? -2.761 1.722 6.356 1.00 88.25 83 ILE A C 1
ATOM 644 O O . ILE A 1 83 ? -1.676 1.980 5.836 1.00 88.25 83 ILE A O 1
ATOM 648 N N . SER A 1 84 ? -2.911 0.792 7.301 1.00 88.06 84 SER A N 1
ATOM 649 C CA . SER A 1 84 ? -1.819 -0.011 7.852 1.00 88.06 84 SER A CA 1
ATOM 650 C C . SER A 1 84 ? -1.115 -0.814 6.762 1.00 88.06 84 SER A C 1
ATOM 652 O O . SER A 1 84 ? 0.090 -0.658 6.578 1.00 88.06 84 SER A O 1
ATOM 654 N N . ARG A 1 85 ? -1.861 -1.563 5.937 1.00 90.00 85 ARG A N 1
ATOM 655 C CA . ARG A 1 85 ? -1.294 -2.309 4.802 1.00 90.00 85 ARG A CA 1
ATOM 656 C C . ARG A 1 85 ? -0.507 -1.409 3.857 1.00 90.00 85 ARG A C 1
ATOM 658 O O . ARG A 1 85 ? 0.612 -1.747 3.496 1.00 90.00 85 ARG A O 1
ATOM 665 N N . ARG A 1 86 ? -1.044 -0.237 3.500 1.00 90.62 86 ARG A N 1
ATOM 666 C CA . ARG A 1 86 ? -0.336 0.727 2.638 1.00 90.62 86 ARG A CA 1
ATOM 667 C C . ARG A 1 86 ? 0.951 1.243 3.283 1.00 90.62 86 ARG A C 1
ATOM 669 O O . ARG A 1 86 ? 1.969 1.319 2.602 1.00 90.62 86 ARG A O 1
ATOM 676 N N . LYS A 1 87 ? 0.927 1.579 4.577 1.00 90.25 87 LYS A N 1
ATOM 677 C CA . LYS A 1 87 ? 2.125 2.012 5.317 1.00 90.25 87 LYS A CA 1
ATOM 678 C C . LYS A 1 87 ? 3.174 0.897 5.380 1.00 90.25 87 LYS A C 1
ATOM 680 O O . LYS A 1 87 ? 4.330 1.144 5.056 1.00 90.25 87 LYS A O 1
ATOM 685 N N . LEU A 1 88 ? 2.764 -0.326 5.716 1.00 91.75 88 LEU A N 1
ATOM 686 C CA . LEU A 1 88 ? 3.638 -1.503 5.768 1.00 91.75 88 LEU A CA 1
ATOM 687 C C . LEU A 1 88 ? 4.285 -1.787 4.412 1.00 91.75 88 LEU A C 1
ATOM 689 O O . LEU A 1 88 ? 5.502 -1.959 4.328 1.00 91.75 88 LEU A O 1
ATOM 693 N N . THR A 1 89 ? 3.493 -1.779 3.341 1.00 93.12 89 THR A N 1
ATOM 694 C CA . THR A 1 89 ? 4.007 -1.913 1.979 1.00 93.12 89 THR A CA 1
ATOM 695 C C . THR A 1 89 ? 5.017 -0.821 1.660 1.00 93.12 89 THR A C 1
ATOM 697 O O . THR A 1 89 ? 6.092 -1.124 1.151 1.00 93.12 89 THR A O 1
ATOM 700 N N . TRP A 1 90 ? 4.715 0.438 1.979 1.00 94.06 90 TRP A N 1
ATOM 701 C CA . TRP A 1 90 ? 5.627 1.548 1.720 1.00 94.06 90 TRP A CA 1
ATOM 702 C C . TRP A 1 90 ? 6.968 1.379 2.445 1.00 94.06 90 TRP A C 1
ATOM 704 O O . TRP A 1 90 ? 8.028 1.585 1.850 1.00 94.06 90 TRP A O 1
ATOM 714 N N . THR A 1 91 ? 6.947 0.944 3.707 1.00 94.06 91 THR A N 1
ATOM 715 C CA . THR A 1 91 ? 8.164 0.631 4.466 1.00 94.06 91 THR A CA 1
ATOM 716 C C . THR A 1 91 ? 8.953 -0.499 3.806 1.00 94.06 91 THR A C 1
ATOM 718 O O . THR A 1 91 ? 10.169 -0.386 3.652 1.00 94.06 91 THR A O 1
ATOM 721 N N . SER A 1 92 ? 8.280 -1.558 3.353 1.00 93.88 92 SER A N 1
ATOM 722 C CA . SER A 1 92 ? 8.912 -2.659 2.615 1.00 93.88 92 SER A CA 1
ATOM 723 C C . SER A 1 92 ? 9.527 -2.196 1.291 1.00 93.88 92 SER A C 1
ATOM 725 O O . SER A 1 92 ? 10.662 -2.556 0.986 1.00 93.88 92 SER A O 1
ATOM 727 N N . LEU A 1 93 ? 8.839 -1.336 0.535 1.00 94.69 93 LEU A N 1
ATOM 728 C CA . LEU A 1 93 ? 9.368 -0.730 -0.691 1.00 94.69 93 LEU A CA 1
ATOM 729 C C . LEU A 1 93 ? 10.585 0.154 -0.410 1.00 94.69 93 LEU A C 1
ATOM 731 O O . LEU A 1 93 ? 11.570 0.082 -1.136 1.00 94.69 93 LEU A O 1
ATOM 735 N N . THR A 1 94 ? 10.556 0.920 0.681 1.00 94.75 94 THR A N 1
ATOM 736 C CA . THR A 1 94 ? 11.686 1.758 1.108 1.00 94.75 94 THR A CA 1
ATOM 737 C C . THR A 1 94 ? 12.908 0.901 1.453 1.00 94.75 94 THR A C 1
ATOM 739 O O . THR A 1 94 ? 14.030 1.263 1.103 1.00 94.75 94 THR A O 1
ATOM 742 N N . LYS A 1 95 ? 12.706 -0.265 2.084 1.00 95.06 95 LYS A N 1
ATOM 743 C CA . LYS A 1 95 ? 13.783 -1.239 2.333 1.00 95.06 95 LYS A CA 1
ATOM 744 C C . LYS A 1 95 ? 14.366 -1.781 1.027 1.00 95.06 95 LYS A C 1
ATOM 746 O O . LYS A 1 95 ? 15.583 -1.835 0.896 1.00 95.06 95 LYS A O 1
ATOM 751 N N . VAL A 1 96 ? 13.522 -2.143 0.056 1.00 94.44 96 VAL A N 1
ATOM 752 C CA . VAL A 1 96 ? 13.978 -2.613 -1.267 1.00 94.44 96 VAL A CA 1
ATOM 753 C C . VAL A 1 96 ? 14.744 -1.520 -2.011 1.00 94.44 96 VAL A C 1
ATOM 755 O O . VAL A 1 96 ? 15.784 -1.813 -2.591 1.00 94.44 96 VAL A O 1
ATOM 758 N N . TRP A 1 97 ? 14.266 -0.275 -1.961 1.00 95.19 97 TRP A N 1
ATOM 759 C CA . TRP A 1 97 ? 14.906 0.869 -2.612 1.00 95.19 97 TRP A CA 1
ATOM 760 C C . TRP A 1 97 ? 16.306 1.154 -2.053 1.00 95.19 97 TRP A C 1
ATOM 762 O O . TRP A 1 97 ? 17.226 1.414 -2.822 1.00 95.19 97 TRP A O 1
ATOM 772 N N . ARG A 1 98 ? 16.480 1.057 -0.728 1.00 94.12 98 ARG A N 1
ATOM 773 C CA . ARG A 1 98 ? 17.779 1.247 -0.058 1.00 94.12 98 ARG A CA 1
ATOM 774 C C . ARG A 1 98 ? 18.732 0.057 -0.195 1.00 94.12 98 ARG A C 1
ATOM 776 O O . ARG A 1 98 ? 19.910 0.199 0.106 1.00 94.12 98 ARG A O 1
ATOM 783 N N . ASN A 1 99 ? 18.235 -1.109 -0.600 1.00 94.62 99 ASN A N 1
ATOM 784 C CA . ASN A 1 99 ? 19.055 -2.303 -0.755 1.00 94.62 99 ASN A CA 1
ATOM 785 C C . ASN A 1 99 ? 19.848 -2.267 -2.075 1.00 94.62 99 ASN A C 1
ATOM 787 O O . ASN A 1 99 ? 19.312 -1.870 -3.108 1.00 94.62 99 ASN A O 1
ATOM 791 N N . SER A 1 100 ? 21.085 -2.766 -2.073 1.00 87.88 100 SER A N 1
ATOM 792 C CA . SER A 1 100 ? 22.014 -2.732 -3.211 1.00 87.88 100 SER A CA 1
ATOM 793 C C . SER A 1 100 ? 21.477 -3.400 -4.477 1.00 87.88 100 SER A C 1
ATOM 795 O O . SER A 1 100 ? 21.825 -2.988 -5.582 1.00 87.88 100 SER A O 1
ATOM 797 N N . GLN A 1 101 ? 20.624 -4.426 -4.362 1.00 86.94 101 GLN A N 1
ATOM 798 C CA . GLN A 1 101 ? 20.027 -5.039 -5.550 1.00 86.94 101 GLN A CA 1
ATOM 799 C C . GLN A 1 101 ? 18.923 -4.161 -6.158 1.00 86.94 101 GLN A C 1
ATOM 801 O O . GLN A 1 101 ? 18.808 -4.136 -7.382 1.00 86.94 101 GLN A O 1
ATOM 806 N N . ASN A 1 102 ? 18.110 -3.483 -5.333 1.00 93.50 102 ASN A N 1
ATOM 807 C CA . ASN A 1 102 ? 16.983 -2.633 -5.744 1.00 93.50 102 ASN A CA 1
ATOM 808 C C . ASN A 1 102 ? 16.188 -3.211 -6.934 1.00 93.50 102 ASN A C 1
ATOM 810 O O . ASN A 1 102 ? 16.092 -2.607 -8.006 1.00 93.50 102 ASN A O 1
ATOM 814 N N . ARG A 1 103 ? 15.678 -4.439 -6.766 1.00 93.75 103 ARG A N 1
ATOM 815 C CA . ARG A 1 103 ? 14.910 -5.164 -7.790 1.00 93.75 103 ARG A CA 1
ATOM 816 C C . ARG A 1 103 ? 13.518 -5.451 -7.275 1.00 93.75 103 ARG A C 1
ATOM 818 O O . ARG A 1 103 ? 13.360 -6.051 -6.214 1.00 93.75 103 ARG A O 1
ATOM 825 N N . ILE A 1 104 ? 12.521 -5.101 -8.070 1.00 94.69 104 ILE A N 1
ATOM 826 C CA . ILE A 1 104 ? 11.127 -5.351 -7.743 1.00 94.69 104 ILE A CA 1
ATOM 827 C C . ILE A 1 104 ? 10.346 -5.835 -8.958 1.00 94.69 104 ILE A C 1
ATOM 829 O O . ILE A 1 104 ? 10.586 -5.412 -10.086 1.00 94.69 104 ILE A O 1
ATOM 833 N N . ARG A 1 105 ? 9.404 -6.749 -8.725 1.00 94.38 105 ARG A N 1
ATOM 834 C CA . ARG A 1 105 ? 8.426 -7.158 -9.734 1.00 94.38 105 ARG A CA 1
ATOM 835 C C . ARG A 1 105 ? 7.307 -6.129 -9.800 1.00 94.38 105 ARG A C 1
ATOM 837 O O . ARG A 1 105 ? 6.749 -5.766 -8.768 1.00 94.38 105 ARG A O 1
ATOM 844 N N . GLY A 1 106 ? 6.971 -5.704 -11.010 1.00 95.00 106 GLY A N 1
ATOM 845 C CA . GLY A 1 106 ? 5.855 -4.805 -11.270 1.00 95.00 106 GLY A CA 1
ATOM 846 C C . GLY A 1 106 ? 5.059 -5.248 -12.487 1.00 95.00 106 GLY A C 1
ATOM 847 O O . GLY A 1 106 ? 5.558 -5.998 -13.330 1.00 95.00 106 GLY A O 1
ATOM 848 N N . PHE A 1 107 ? 3.823 -4.778 -12.570 1.00 94.75 107 PHE A N 1
ATOM 849 C CA . PHE A 1 107 ? 2.908 -5.076 -13.664 1.00 94.75 107 PHE A CA 1
ATOM 850 C C . PHE A 1 107 ? 2.592 -3.799 -14.435 1.00 94.75 107 PHE A C 1
ATOM 852 O O . PHE A 1 107 ? 2.128 -2.824 -13.845 1.00 94.75 107 PHE A O 1
ATOM 859 N N . ILE A 1 108 ? 2.863 -3.780 -15.738 1.00 94.19 108 ILE A N 1
ATOM 860 C CA . ILE A 1 108 ? 2.578 -2.604 -16.569 1.00 94.19 108 ILE A CA 1
ATOM 861 C C . ILE A 1 108 ? 1.074 -2.544 -16.834 1.00 94.19 108 ILE A C 1
ATOM 863 O O . ILE A 1 108 ? 0.522 -3.459 -17.441 1.00 94.19 108 ILE A O 1
ATOM 867 N N . LEU A 1 109 ? 0.434 -1.460 -16.400 1.00 94.00 109 LEU A N 1
ATOM 868 C CA . LEU A 1 109 ? -0.999 -1.233 -16.568 1.00 94.00 109 LEU A CA 1
ATOM 869 C C . LEU A 1 109 ? -1.276 -0.618 -17.945 1.00 94.00 109 LEU A C 1
ATOM 871 O O . LEU A 1 109 ? -1.571 -1.321 -18.905 1.00 94.00 109 LEU A O 1
ATOM 875 N N . ASN A 1 110 ? -1.121 0.698 -18.064 1.00 93.81 110 ASN A N 1
ATOM 876 C CA . ASN A 1 110 ? -1.457 1.486 -19.245 1.00 93.81 110 ASN A CA 1
ATOM 877 C C . ASN A 1 110 ? -0.363 2.517 -19.562 1.00 93.81 110 ASN A C 1
ATOM 879 O O . ASN A 1 110 ? 0.517 2.805 -18.744 1.00 93.81 110 ASN A O 1
ATOM 883 N N . SER A 1 111 ? -0.403 3.068 -20.775 1.00 92.88 111 SER A N 1
ATOM 884 C CA . SER A 1 111 ? 0.398 4.240 -21.132 1.00 92.88 111 SER A CA 1
ATOM 885 C C . SER A 1 111 ? -0.206 5.497 -20.516 1.00 92.88 111 SER A C 1
ATOM 887 O O . SER A 1 111 ? -1.424 5.663 -20.510 1.00 92.88 111 SER A O 1
ATOM 889 N N . VAL A 1 112 ? 0.653 6.397 -20.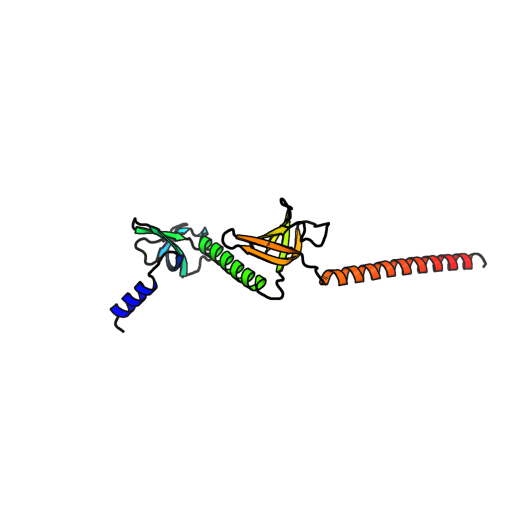057 1.00 94.25 112 VAL A N 1
ATOM 890 C CA . VAL A 1 112 ? 0.286 7.718 -19.537 1.00 94.25 112 VAL A CA 1
ATOM 891 C C . VAL A 1 112 ? 1.158 8.781 -20.208 1.00 94.25 112 VAL A C 1
ATOM 893 O O . VAL A 1 112 ? 2.109 8.461 -20.930 1.00 94.25 112 VAL A O 1
ATOM 896 N N . ASN A 1 113 ? 0.876 10.056 -19.958 1.00 93.69 113 ASN A N 1
ATOM 897 C CA . ASN A 1 113 ? 1.685 11.148 -20.495 1.00 93.69 113 ASN A CA 1
ATOM 898 C C . ASN A 1 113 ? 3.151 10.998 -20.051 1.00 93.69 113 ASN A C 1
ATOM 900 O O . ASN A 1 113 ? 3.458 10.930 -18.863 1.00 93.69 113 ASN A O 1
ATOM 904 N N . GLY A 1 114 ? 4.061 10.886 -21.022 1.00 92.31 114 GLY A N 1
ATOM 905 C CA . GLY A 1 114 ? 5.502 10.747 -20.781 1.00 92.31 114 GLY A CA 1
ATOM 906 C C . GLY A 1 114 ? 6.000 9.338 -20.417 1.00 92.31 114 GLY A C 1
ATOM 907 O O . GLY A 1 114 ? 7.212 9.148 -20.288 1.00 92.31 114 GLY A O 1
ATOM 908 N N . GLY A 1 115 ? 5.133 8.325 -20.295 1.00 94.56 115 GLY A N 1
ATOM 909 C CA . GLY A 1 115 ? 5.567 7.001 -19.838 1.00 94.56 115 GLY A CA 1
ATOM 910 C C . GLY A 1 115 ? 4.454 5.968 -19.664 1.00 94.56 115 GLY A C 1
ATOM 911 O O . GLY A 1 115 ? 3.514 5.904 -20.455 1.00 94.56 115 GLY A O 1
ATOM 912 N N . TYR A 1 116 ? 4.589 5.133 -18.636 1.00 95.31 116 TYR A N 1
ATOM 913 C CA . TYR A 1 116 ? 3.659 4.050 -18.312 1.00 95.31 116 TYR A CA 1
ATOM 914 C C . TYR A 1 116 ? 3.364 4.020 -16.814 1.00 95.31 116 TYR A C 1
ATOM 916 O O . TYR A 1 116 ? 4.239 4.320 -15.997 1.00 95.31 116 TYR A O 1
ATOM 924 N N . ALA A 1 117 ? 2.147 3.621 -16.455 1.00 96.19 117 ALA A N 1
ATOM 925 C CA . ALA A 1 117 ? 1.802 3.303 -15.079 1.00 96.19 117 ALA A CA 1
ATOM 926 C C . ALA A 1 117 ? 2.146 1.836 -14.785 1.00 96.19 117 ALA A C 1
ATOM 928 O O . ALA A 1 117 ? 1.815 0.932 -15.558 1.00 96.19 117 ALA A O 1
ATOM 929 N N . VAL A 1 118 ? 2.802 1.594 -13.654 1.00 96.19 118 VAL A N 1
ATOM 930 C CA . VAL A 1 118 ? 3.234 0.265 -13.217 1.00 96.19 118 VAL A CA 1
ATOM 931 C C . VAL A 1 118 ? 2.665 -0.009 -11.831 1.00 96.19 118 VAL A C 1
ATOM 933 O O . VAL A 1 118 ? 2.907 0.749 -10.896 1.00 96.19 118 VAL A O 1
ATOM 936 N N . ALA A 1 119 ? 1.926 -1.102 -11.673 1.00 96.19 119 ALA A N 1
ATOM 937 C CA . ALA A 1 119 ? 1.466 -1.563 -10.372 1.00 96.19 119 ALA A CA 1
ATOM 938 C C . ALA A 1 119 ? 2.594 -2.303 -9.641 1.00 96.19 119 ALA A C 1
ATOM 940 O O . ALA A 1 119 ? 3.150 -3.278 -10.155 1.00 96.19 119 ALA A O 1
ATOM 941 N N . ILE A 1 120 ? 2.917 -1.855 -8.428 1.00 95.31 120 ILE A N 1
ATOM 942 C CA . ILE A 1 120 ? 3.965 -2.423 -7.577 1.00 95.31 120 ILE A CA 1
ATOM 943 C C . ILE A 1 120 ? 3.435 -2.547 -6.150 1.00 95.31 120 ILE A C 1
ATOM 945 O O . ILE A 1 120 ? 3.185 -1.546 -5.483 1.00 95.31 120 ILE A O 1
ATOM 949 N N . ALA A 1 121 ? 3.267 -3.784 -5.677 1.00 91.31 121 ALA A N 1
ATOM 950 C CA . ALA A 1 121 ? 2.851 -4.109 -4.307 1.00 91.31 121 ALA A CA 1
ATOM 951 C C . ALA A 1 121 ? 1.574 -3.380 -3.811 1.00 91.31 121 ALA A C 1
ATOM 953 O O . ALA A 1 121 ? 1.391 -3.184 -2.616 1.00 91.31 121 ALA A O 1
ATOM 954 N N . GLY A 1 122 ? 0.673 -2.977 -4.713 1.00 90.50 122 GLY A N 1
ATOM 955 C CA . GLY A 1 122 ? -0.540 -2.215 -4.374 1.00 90.50 122 GLY A CA 1
ATOM 956 C C . GLY A 1 122 ? -0.393 -0.689 -4.456 1.00 90.50 122 GLY A C 1
ATOM 957 O O . GLY A 1 122 ? -1.348 0.027 -4.158 1.00 90.50 122 GLY A O 1
ATOM 958 N N . HIS A 1 123 ? 0.767 -0.188 -4.887 1.00 93.81 123 HIS A N 1
ATOM 959 C CA . HIS A 1 123 ? 0.990 1.202 -5.284 1.00 93.81 123 HIS A CA 1
ATOM 960 C C . HIS A 1 123 ? 1.090 1.331 -6.806 1.00 93.81 123 HIS A C 1
ATOM 962 O O . HIS A 1 123 ? 1.434 0.376 -7.503 1.00 93.81 123 HIS A O 1
ATOM 968 N N . ILE A 1 124 ? 0.811 2.532 -7.310 1.00 95.31 124 ILE A N 1
ATOM 969 C CA . ILE A 1 124 ? 1.017 2.895 -8.712 1.00 95.31 124 ILE A CA 1
ATOM 970 C C . ILE A 1 124 ? 2.327 3.677 -8.795 1.00 95.31 124 ILE A C 1
ATOM 972 O O . ILE A 1 124 ? 2.520 4.652 -8.072 1.00 95.31 124 ILE A O 1
ATOM 976 N N . ALA A 1 125 ? 3.222 3.225 -9.663 1.00 96.94 125 ALA A N 1
ATOM 977 C CA . ALA A 1 125 ? 4.501 3.844 -9.959 1.00 96.94 125 ALA A CA 1
ATOM 978 C C . ALA A 1 125 ? 4.539 4.334 -11.411 1.00 96.94 125 ALA A C 1
ATOM 980 O O . ALA A 1 125 ? 3.817 3.830 -12.274 1.00 96.94 125 ALA A O 1
ATOM 981 N N . PHE A 1 126 ? 5.409 5.298 -11.681 1.00 97.44 126 PHE A N 1
ATOM 982 C CA . PHE A 1 126 ? 5.633 5.859 -13.003 1.00 97.44 126 PHE A CA 1
ATOM 983 C C . PHE A 1 126 ? 6.928 5.320 -13.612 1.00 97.44 126 PHE A C 1
ATOM 985 O O . PHE A 1 126 ? 8.000 5.414 -13.009 1.00 97.44 126 PHE A O 1
ATOM 992 N N . LEU A 1 127 ? 6.828 4.782 -14.825 1.00 96.12 127 LEU A N 1
ATOM 993 C CA . LEU A 1 127 ? 7.958 4.385 -15.660 1.00 96.12 127 LEU A CA 1
ATOM 994 C C . LEU A 1 127 ? 8.130 5.410 -16.793 1.00 96.12 127 LEU A C 1
ATOM 996 O O . LEU A 1 127 ? 7.324 5.405 -17.730 1.00 96.12 127 LEU A O 1
ATOM 1000 N N . PRO A 1 128 ? 9.168 6.263 -16.756 1.00 96.44 128 PRO A N 1
ATOM 1001 C CA . PRO A 1 128 ? 9.448 7.210 -17.829 1.00 96.44 128 PRO A CA 1
ATOM 1002 C C . PRO A 1 128 ? 9.762 6.501 -19.148 1.00 96.44 128 PRO A C 1
ATOM 1004 O O . PRO A 1 128 ? 10.461 5.484 -19.172 1.00 96.44 128 PRO A O 1
ATOM 1007 N N . ARG A 1 129 ? 9.309 7.070 -20.272 1.00 93.56 129 ARG A N 1
ATOM 1008 C CA . ARG A 1 129 ? 9.530 6.497 -21.612 1.00 93.56 129 ARG A CA 1
ATOM 1009 C C . ARG A 1 129 ? 11.014 6.316 -21.959 1.00 93.56 129 ARG A C 1
ATOM 1011 O O . ARG A 1 129 ? 11.332 5.413 -22.724 1.00 93.56 129 ARG A O 1
ATOM 1018 N N . SER A 1 130 ? 11.904 7.147 -21.419 1.00 92.31 130 SER A N 1
ATOM 1019 C CA . SER A 1 130 ? 13.358 7.068 -21.636 1.00 92.31 130 SER A CA 1
ATOM 1020 C C . SER A 1 130 ? 14.042 5.948 -20.848 1.00 92.31 130 SER A C 1
ATOM 1022 O O . SER A 1 130 ? 15.130 5.520 -21.214 1.00 92.31 130 SER A O 1
ATOM 1024 N N . LEU A 1 131 ? 13.412 5.463 -19.775 1.00 92.88 131 LEU A N 1
ATOM 1025 C CA . LEU A 1 131 ? 13.982 4.483 -18.845 1.00 92.88 131 LEU A CA 1
ATOM 1026 C C . LEU A 1 131 ? 13.443 3.064 -19.065 1.00 92.88 131 LEU A C 1
ATOM 1028 O O . LEU A 1 131 ? 13.686 2.171 -18.247 1.00 92.88 131 LEU A O 1
ATOM 1032 N N . ARG A 1 132 ? 12.723 2.861 -20.172 1.00 89.25 132 ARG A N 1
ATOM 1033 C CA . ARG A 1 132 ? 12.367 1.539 -20.687 1.00 89.25 132 ARG A CA 1
ATOM 1034 C C . ARG A 1 132 ? 13.509 0.958 -21.512 1.00 89.25 132 ARG A C 1
ATOM 1036 O O . ARG A 1 132 ? 14.232 1.692 -22.184 1.00 89.25 132 ARG A O 1
ATOM 1043 N N . ILE A 1 133 ? 13.624 -0.361 -21.502 1.00 87.62 133 ILE A N 1
ATOM 1044 C CA . ILE A 1 133 ? 14.595 -1.093 -22.318 1.00 87.62 133 ILE A CA 1
ATOM 1045 C C . ILE A 1 133 ? 13.976 -1.433 -23.673 1.00 87.62 133 ILE A C 1
ATOM 1047 O O . ILE A 1 133 ? 14.581 -1.180 -24.715 1.00 87.62 133 ILE A O 1
ATOM 1051 N N . ASP A 1 134 ? 12.749 -1.956 -23.669 1.00 81.00 134 ASP A N 1
ATOM 1052 C CA . ASP A 1 134 ? 12.087 -2.378 -24.899 1.00 81.00 134 ASP A CA 1
ATOM 1053 C C . ASP A 1 134 ? 11.260 -1.238 -25.502 1.00 81.00 134 ASP A C 1
ATOM 1055 O O . ASP A 1 134 ? 10.442 -0.598 -24.838 1.00 81.00 134 ASP A O 1
ATOM 1059 N N . LYS A 1 135 ? 11.416 -1.010 -26.811 1.00 75.12 135 LYS A N 1
ATOM 1060 C CA . LYS A 1 135 ? 10.597 -0.029 -27.547 1.00 75.12 135 LYS A CA 1
ATOM 1061 C C . LYS A 1 135 ? 9.140 -0.487 -27.700 1.00 75.12 135 LYS A C 1
ATOM 1063 O O . LYS A 1 135 ? 8.248 0.357 -27.754 1.00 75.12 135 LYS A O 1
ATOM 1068 N N . LYS A 1 136 ? 8.909 -1.805 -27.754 1.00 76.81 136 LYS A N 1
ATOM 1069 C CA . LYS A 1 136 ? 7.584 -2.437 -27.828 1.00 76.81 136 LYS A CA 1
ATOM 1070 C C . LYS A 1 136 ? 7.205 -2.970 -26.447 1.00 76.81 136 LYS A C 1
ATOM 1072 O O . LYS A 1 136 ? 7.611 -4.063 -26.061 1.00 76.81 136 LYS A O 1
ATOM 1077 N N . ILE A 1 137 ? 6.446 -2.177 -25.699 1.00 72.56 137 ILE A N 1
ATOM 1078 C CA . ILE A 1 137 ? 5.856 -2.605 -24.430 1.00 72.56 137 ILE A CA 1
ATOM 1079 C C . ILE A 1 137 ? 4.448 -3.095 -24.722 1.00 72.56 137 ILE A C 1
ATOM 1081 O O . ILE A 1 137 ? 3.622 -2.335 -25.223 1.00 72.56 137 ILE A O 1
ATOM 1085 N N . PHE A 1 138 ? 4.180 -4.348 -24.376 1.00 75.25 138 PHE A N 1
ATOM 1086 C CA . PHE A 1 138 ? 2.814 -4.830 -24.280 1.00 75.25 138 PHE A CA 1
ATOM 1087 C C . PHE A 1 138 ? 2.288 -4.512 -22.885 1.00 75.25 138 PHE A C 1
ATOM 1089 O O . PHE A 1 138 ? 2.969 -4.742 -21.878 1.00 75.25 138 PHE A O 1
ATOM 1096 N N . HIS A 1 139 ? 1.076 -3.972 -22.840 1.00 80.38 139 HIS A N 1
ATOM 1097 C CA . HIS A 1 139 ? 0.333 -3.826 -21.600 1.00 80.38 139 HIS A CA 1
ATOM 1098 C C . HIS A 1 139 ? 0.098 -5.196 -20.961 1.00 80.38 139 HIS A C 1
ATOM 1100 O O . HIS A 1 139 ? 0.165 -6.235 -21.622 1.00 80.38 139 HIS A O 1
ATOM 1106 N N . SER A 1 140 ? -0.157 -5.192 -19.659 1.00 85.31 140 SER A N 1
ATOM 1107 C CA . SER A 1 140 ? -0.490 -6.389 -18.895 1.00 85.31 140 SER A CA 1
ATOM 1108 C C . SER A 1 140 ? 0.628 -7.433 -18.789 1.00 85.31 140 SER A C 1
ATOM 1110 O O . SER A 1 140 ? 0.377 -8.636 -18.729 1.00 85.31 140 SER A O 1
ATOM 1112 N N . GLN A 1 141 ? 1.884 -6.981 -18.731 1.00 85.88 141 GLN A N 1
ATOM 1113 C CA . GLN A 1 141 ? 3.047 -7.849 -18.537 1.00 85.88 141 GLN A CA 1
ATOM 1114 C C . GLN A 1 141 ? 3.750 -7.591 -17.204 1.00 85.88 141 GLN A C 1
ATOM 1116 O O . GLN A 1 141 ? 3.983 -6.447 -16.803 1.00 85.88 141 GLN A O 1
ATOM 1121 N N . TRP A 1 142 ? 4.158 -8.683 -16.554 1.00 90.38 142 TRP A N 1
ATOM 1122 C CA . TRP A 1 142 ? 5.048 -8.651 -15.398 1.00 90.38 142 TRP A CA 1
ATOM 1123 C C . TRP A 1 142 ? 6.490 -8.432 -15.842 1.00 90.38 142 TRP A C 1
ATOM 1125 O O . TRP A 1 142 ? 7.036 -9.214 -16.624 1.00 90.38 142 TRP A O 1
ATOM 1135 N N . ARG A 1 143 ? 7.125 -7.390 -15.310 1.00 91.75 143 ARG A N 1
ATOM 1136 C CA . ARG A 1 143 ? 8.524 -7.054 -15.591 1.00 91.75 143 ARG A CA 1
ATOM 1137 C C . ARG A 1 143 ? 9.282 -6.728 -14.308 1.00 91.75 143 ARG A C 1
ATOM 1139 O O . ARG A 1 143 ? 8.701 -6.585 -13.229 1.00 91.75 143 ARG A O 1
ATOM 1146 N N . MET A 1 144 ? 10.604 -6.685 -14.428 1.00 93.75 144 MET A N 1
ATOM 1147 C CA . MET A 1 144 ? 11.499 -6.331 -13.332 1.00 93.75 144 MET A CA 1
ATOM 1148 C C . MET A 1 144 ? 11.836 -4.851 -13.417 1.00 93.75 144 MET A C 1
ATOM 1150 O O . MET A 1 144 ? 12.175 -4.349 -14.486 1.00 93.75 144 MET A O 1
ATOM 1154 N N . PHE A 1 145 ? 11.793 -4.180 -12.278 1.00 95.25 145 PHE A N 1
ATOM 1155 C CA . PHE A 1 145 ? 12.049 -2.758 -12.156 1.00 95.25 145 PHE A CA 1
ATOM 1156 C C . PHE A 1 145 ? 13.041 -2.478 -11.036 1.00 95.25 145 PHE A C 1
ATOM 1158 O O . PHE A 1 145 ? 13.229 -3.292 -10.131 1.00 95.25 145 PHE A O 1
ATOM 1165 N N . 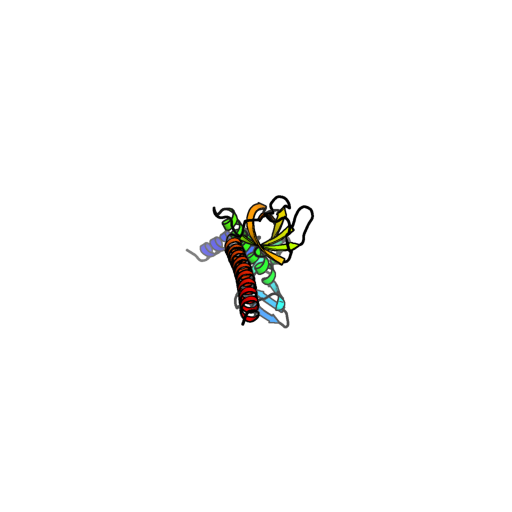SER A 1 146 ? 13.655 -1.307 -11.109 1.00 96.25 146 SER A N 1
ATOM 1166 C CA . SER A 1 146 ? 14.445 -0.708 -10.045 1.00 96.25 146 SER A CA 1
ATOM 1167 C C . SER A 1 146 ? 13.821 0.618 -9.650 1.00 96.25 146 SER A C 1
ATOM 1169 O O . SER A 1 146 ? 13.368 1.368 -10.519 1.00 96.25 146 SER A O 1
ATOM 1171 N N . ILE A 1 147 ? 13.753 0.900 -8.353 1.00 97.00 147 ILE A N 1
ATOM 1172 C CA . ILE A 1 147 ? 13.162 2.136 -7.843 1.00 97.00 147 ILE A CA 1
ATOM 1173 C C . ILE A 1 147 ? 14.212 3.243 -7.933 1.00 97.00 147 ILE A C 1
ATOM 1175 O O . ILE A 1 147 ? 15.275 3.136 -7.333 1.00 97.00 147 ILE A O 1
ATOM 1179 N N . LEU A 1 148 ? 13.936 4.308 -8.682 1.00 96.00 148 LEU A N 1
ATOM 1180 C CA . LEU A 1 148 ? 14.851 5.446 -8.796 1.00 96.00 148 LEU A CA 1
ATOM 1181 C C . LEU A 1 148 ? 14.592 6.477 -7.704 1.00 96.00 148 LEU A C 1
ATOM 1183 O O . LEU A 1 148 ? 15.524 6.953 -7.063 1.00 96.00 148 LEU A O 1
ATOM 1187 N N . ASN A 1 149 ? 13.320 6.816 -7.503 1.00 95.81 149 ASN A N 1
ATOM 1188 C CA . ASN A 1 149 ? 12.909 7.836 -6.554 1.00 95.81 149 ASN A CA 1
ATOM 1189 C C . ASN A 1 149 ? 11.593 7.437 -5.881 1.00 95.81 149 ASN A C 1
ATOM 1191 O O . ASN A 1 149 ? 10.685 6.924 -6.540 1.00 95.81 149 ASN A O 1
ATOM 1195 N N . MET A 1 150 ? 11.478 7.712 -4.584 1.00 95.25 150 MET A N 1
ATOM 1196 C CA . MET A 1 150 ? 10.237 7.603 -3.821 1.00 95.25 150 MET A CA 1
ATOM 1197 C C . MET A 1 150 ? 10.015 8.883 -3.024 1.00 95.25 150 MET A C 1
ATOM 1199 O O . MET A 1 150 ? 10.803 9.212 -2.139 1.00 95.25 150 MET A O 1
ATOM 1203 N N . ASN A 1 151 ? 8.902 9.570 -3.280 1.00 94.50 151 ASN A N 1
ATOM 1204 C CA . ASN A 1 151 ? 8.492 10.725 -2.491 1.00 94.50 151 ASN A CA 1
ATOM 1205 C C . ASN A 1 151 ? 7.240 10.382 -1.659 1.00 94.50 151 ASN A C 1
ATOM 1207 O O . ASN A 1 151 ? 6.147 10.270 -2.226 1.00 94.50 151 ASN A O 1
ATOM 1211 N N . PRO A 1 152 ? 7.364 10.237 -0.324 1.00 89.62 152 PRO A N 1
ATOM 1212 C CA . PRO A 1 152 ? 6.252 9.841 0.540 1.00 89.62 152 PRO A CA 1
ATOM 1213 C C . PRO A 1 152 ? 5.172 10.917 0.679 1.00 89.62 152 PRO A C 1
ATOM 1215 O O . PRO A 1 152 ? 4.014 10.565 0.889 1.00 89.62 152 PRO A O 1
ATOM 1218 N N . LYS A 1 153 ? 5.512 12.208 0.522 1.00 90.81 153 LYS A N 1
ATOM 1219 C CA . LYS A 1 153 ? 4.548 13.315 0.665 1.00 90.81 153 LYS A CA 1
ATOM 1220 C C . LYS A 1 153 ? 3.494 13.276 -0.441 1.00 90.81 153 LYS A C 1
ATOM 1222 O O . LYS A 1 153 ? 2.300 13.326 -0.171 1.00 90.81 153 LYS A O 1
ATOM 1227 N N . ILE A 1 154 ? 3.948 13.119 -1.684 1.00 92.19 154 ILE A N 1
ATOM 1228 C CA . ILE A 1 154 ? 3.084 13.044 -2.874 1.00 92.19 154 ILE A CA 1
ATOM 1229 C C . ILE A 1 154 ? 2.712 11.605 -3.258 1.00 92.19 154 ILE A C 1
ATOM 1231 O O . ILE A 1 154 ? 1.946 11.403 -4.194 1.00 92.19 154 ILE A O 1
ATOM 1235 N N . ARG A 1 155 ? 3.241 10.598 -2.546 1.00 90.81 155 ARG A N 1
ATOM 1236 C CA . ARG A 1 155 ? 3.069 9.160 -2.839 1.00 90.81 155 ARG A CA 1
ATOM 1237 C C . ARG A 1 155 ? 3.484 8.779 -4.266 1.00 90.81 155 ARG A C 1
ATOM 1239 O O . ARG A 1 155 ? 2.906 7.876 -4.862 1.00 90.81 155 ARG A O 1
ATOM 1246 N N . ASN A 1 156 ? 4.502 9.457 -4.793 1.00 94.75 156 ASN A N 1
ATOM 1247 C CA . ASN A 1 156 ? 5.042 9.200 -6.123 1.00 94.75 156 ASN A CA 1
ATOM 1248 C C . ASN A 1 156 ? 6.220 8.224 -6.035 1.00 94.75 156 ASN A C 1
ATOM 1250 O O . ASN A 1 156 ? 7.088 8.363 -5.169 1.00 94.75 156 ASN A O 1
ATOM 1254 N N . ILE A 1 157 ? 6.249 7.259 -6.948 1.00 96.94 157 ILE A N 1
ATOM 1255 C CA . ILE A 1 157 ? 7.321 6.281 -7.102 1.00 96.94 157 ILE A CA 1
ATOM 1256 C C . ILE A 1 157 ? 7.732 6.303 -8.570 1.00 96.94 157 ILE A C 1
ATOM 1258 O O . ILE A 1 157 ? 6.902 6.056 -9.442 1.00 96.94 157 ILE A O 1
ATOM 1262 N N . VAL A 1 158 ? 9.008 6.561 -8.841 1.00 97.25 158 VAL A N 1
ATOM 1263 C CA . VAL A 1 158 ? 9.570 6.528 -10.195 1.00 97.25 158 VAL A CA 1
ATOM 1264 C C . VAL A 1 158 ? 10.455 5.303 -10.331 1.00 97.25 158 VAL A C 1
ATOM 1266 O O . VAL A 1 158 ? 11.318 5.057 -9.484 1.00 97.25 158 VAL A O 1
ATOM 1269 N N . VAL A 1 159 ? 10.255 4.541 -11.402 1.00 97.19 159 VAL A N 1
ATOM 1270 C CA . VAL A 1 159 ? 10.969 3.286 -11.648 1.00 97.19 159 VAL A CA 1
ATOM 1271 C C . VAL A 1 159 ? 11.698 3.278 -12.985 1.00 97.19 159 VAL A C 1
ATOM 1273 O O . VAL A 1 159 ? 11.343 3.995 -13.918 1.00 97.19 159 VAL A O 1
ATOM 1276 N N . LYS A 1 160 ? 12.718 2.426 -13.070 1.00 95.50 160 LYS A N 1
ATOM 1277 C CA . LYS A 1 160 ? 13.468 2.087 -14.282 1.00 95.50 160 LYS A CA 1
ATOM 1278 C C . LYS A 1 160 ? 13.283 0.614 -14.598 1.00 95.50 160 LYS A C 1
ATOM 1280 O O . LYS A 1 160 ? 13.293 -0.217 -13.691 1.00 95.50 160 LYS A O 1
ATOM 1285 N N . GLU A 1 161 ? 13.151 0.279 -15.873 1.00 94.44 161 GLU A N 1
ATOM 1286 C CA . GLU A 1 161 ? 13.052 -1.113 -16.299 1.00 94.44 161 GLU A CA 1
ATOM 1287 C C . GLU A 1 161 ? 14.408 -1.829 -16.196 1.00 94.44 161 GLU A C 1
ATOM 1289 O O . GLU A 1 161 ? 15.456 -1.274 -16.538 1.00 94.44 161 GLU A O 1
ATOM 1294 N N . LEU A 1 162 ? 14.394 -3.076 -15.723 1.00 91.81 162 LEU A N 1
ATOM 1295 C CA . LEU A 1 162 ? 15.564 -3.947 -15.657 1.00 91.81 162 LEU A CA 1
ATOM 1296 C C . LEU A 1 162 ? 15.440 -5.097 -16.653 1.00 91.81 162 LEU A C 1
ATOM 1298 O O . LEU A 1 162 ? 14.374 -5.684 -16.833 1.00 91.81 162 LEU A O 1
ATOM 1302 N N . VAL A 1 163 ? 16.572 -5.492 -17.236 1.00 83.75 163 VAL A N 1
ATOM 1303 C CA . VAL A 1 163 ? 16.614 -6.636 -18.148 1.00 83.75 163 VAL A CA 1
ATOM 1304 C C . VAL A 1 163 ? 16.310 -7.919 -17.376 1.00 83.75 163 VAL A C 1
ATOM 1306 O O . VAL A 1 163 ? 17.013 -8.279 -16.423 1.00 83.75 163 VAL A O 1
ATOM 1309 N N . ASN A 1 164 ? 15.290 -8.655 -17.817 1.00 69.25 164 ASN A N 1
ATOM 1310 C CA . ASN A 1 164 ? 14.967 -9.954 -17.244 1.00 69.25 164 ASN A CA 1
ATOM 1311 C C . ASN A 1 164 ? 15.941 -11.013 -17.792 1.00 69.25 164 ASN A C 1
ATOM 1313 O O . ASN A 1 164 ? 15.757 -11.534 -18.893 1.00 69.25 164 ASN A O 1
ATOM 1317 N N . LYS A 1 165 ? 17.017 -11.314 -17.047 1.00 58.16 165 LYS A N 1
ATOM 1318 C CA . LYS A 1 165 ? 18.053 -12.287 -17.465 1.00 58.16 165 LYS A CA 1
ATOM 1319 C C . LYS A 1 165 ? 17.480 -13.680 -17.789 1.00 58.16 165 LYS A C 1
ATOM 1321 O O . LYS A 1 165 ? 18.078 -14.402 -18.577 1.00 58.16 165 LYS A O 1
ATOM 1326 N N . THR A 1 166 ? 16.319 -14.038 -17.239 1.00 52.59 166 THR A N 1
ATOM 1327 C CA . THR A 1 166 ? 15.661 -15.341 -17.431 1.00 52.59 166 THR A CA 1
ATOM 1328 C C . THR A 1 166 ? 15.084 -15.559 -18.834 1.00 52.59 166 THR A C 1
ATOM 1330 O O . THR A 1 166 ? 15.069 -16.696 -19.296 1.00 52.59 166 THR A O 1
ATOM 1333 N N . ASN A 1 167 ? 14.673 -14.507 -19.555 1.00 48.31 167 ASN A N 1
ATOM 1334 C CA . ASN A 1 167 ? 14.083 -14.674 -20.892 1.00 48.31 167 ASN A CA 1
ATOM 1335 C C . ASN A 1 167 ? 15.131 -14.849 -21.998 1.00 48.31 167 ASN A C 1
ATOM 1337 O O . ASN A 1 167 ? 14.862 -15.563 -22.956 1.00 48.31 167 ASN A O 1
ATOM 1341 N N . ARG A 1 168 ? 16.349 -14.300 -21.852 1.00 46.28 168 ARG A N 1
ATOM 1342 C CA . ARG A 1 168 ? 17.420 -14.519 -22.846 1.00 46.28 168 ARG A CA 1
ATOM 1343 C C . ARG A 1 168 ? 17.758 -15.995 -23.013 1.00 46.28 168 ARG A C 1
ATOM 1345 O O . ARG A 1 168 ? 17.969 -16.427 -24.137 1.00 46.28 168 ARG A O 1
ATOM 1352 N N . ALA A 1 169 ? 17.771 -16.765 -21.925 1.00 46.19 169 ALA A N 1
ATOM 1353 C CA . ALA A 1 169 ? 18.062 -18.194 -21.991 1.00 46.19 169 ALA A CA 1
ATOM 1354 C C . ALA A 1 169 ? 16.997 -18.966 -22.793 1.00 46.19 169 ALA A C 1
ATOM 1356 O O . ALA A 1 169 ? 17.363 -19.798 -23.617 1.00 46.19 169 ALA A O 1
ATOM 1357 N N . ARG A 1 170 ? 15.705 -18.637 -22.616 1.00 46.34 170 ARG A N 1
ATOM 1358 C CA . ARG A 1 170 ? 14.592 -19.280 -23.343 1.00 46.34 170 ARG A CA 1
ATOM 1359 C C . ARG A 1 170 ? 14.547 -18.884 -24.815 1.00 46.34 170 ARG A C 1
ATOM 1361 O O . ARG A 1 170 ? 14.480 -19.753 -25.677 1.00 46.34 170 ARG A O 1
ATOM 1368 N N . THR A 1 171 ? 14.686 -17.591 -25.108 1.00 47.81 171 THR A N 1
ATOM 1369 C CA . THR A 1 171 ? 14.704 -17.104 -26.493 1.00 47.81 171 THR A CA 1
ATOM 1370 C C . THR A 1 171 ? 15.906 -17.668 -27.258 1.00 47.81 171 THR A C 1
ATOM 1372 O O . THR A 1 171 ? 15.765 -18.071 -28.406 1.00 47.81 171 THR A O 1
ATOM 1375 N N . PHE A 1 172 ? 17.079 -17.796 -26.623 1.00 48.28 172 PHE A N 1
ATOM 1376 C CA . PHE A 1 172 ? 18.259 -18.386 -27.269 1.00 48.28 172 PHE A CA 1
ATOM 1377 C C . PHE A 1 172 ? 18.133 -19.906 -27.477 1.00 48.28 172 PHE A C 1
ATOM 1379 O O . PHE A 1 172 ? 18.612 -20.424 -28.487 1.00 48.28 172 PHE A O 1
ATOM 1386 N N . SER A 1 173 ? 17.483 -20.637 -26.559 1.00 52.84 173 SER A N 1
ATOM 1387 C CA . SER A 1 173 ? 17.210 -22.070 -26.745 1.00 52.84 173 SER A CA 1
ATOM 1388 C C . SER A 1 173 ? 16.168 -22.337 -27.833 1.00 52.84 173 SER A C 1
ATOM 1390 O O . SER A 1 173 ? 16.338 -23.278 -28.605 1.00 52.84 173 SER A O 1
ATOM 1392 N N . GLU A 1 174 ? 15.136 -21.496 -27.942 1.00 54.91 174 GLU A N 1
ATOM 1393 C CA . GLU A 1 174 ? 14.100 -21.607 -28.978 1.00 54.91 174 GLU A CA 1
ATOM 1394 C C . GLU A 1 174 ? 14.648 -21.271 -30.371 1.00 54.91 174 GLU A C 1
ATOM 1396 O O . GLU A 1 174 ? 14.366 -22.000 -31.321 1.00 54.91 174 GLU A O 1
ATOM 1401 N N . ILE A 1 175 ? 15.510 -20.250 -30.489 1.00 57.56 175 ILE A N 1
ATOM 1402 C CA . ILE A 1 175 ? 16.199 -19.922 -31.750 1.00 57.56 175 ILE A CA 1
ATOM 1403 C C . ILE A 1 175 ? 17.070 -21.101 -32.214 1.00 57.56 175 ILE A C 1
ATOM 1405 O O . ILE A 1 175 ? 16.941 -21.538 -33.358 1.00 57.56 175 ILE A O 1
ATOM 1409 N N . ARG A 1 176 ? 17.883 -21.703 -31.327 1.00 54.22 176 ARG A N 1
ATOM 1410 C CA . ARG A 1 176 ? 18.689 -22.887 -31.693 1.00 54.22 176 ARG A CA 1
ATOM 1411 C C . ARG A 1 176 ? 17.830 -24.094 -32.071 1.00 54.22 176 ARG A C 1
ATOM 1413 O O . ARG A 1 176 ? 18.216 -24.847 -32.962 1.00 54.22 176 ARG A O 1
ATOM 1420 N N . PHE A 1 177 ? 16.694 -24.311 -31.404 1.00 55.19 177 PHE A N 1
ATOM 1421 C CA . PHE A 1 177 ? 15.771 -25.391 -31.766 1.00 55.19 177 PHE A CA 1
ATOM 1422 C C . PHE A 1 177 ? 15.140 -25.155 -33.145 1.00 55.19 177 PHE A C 1
ATOM 1424 O O . PHE A 1 177 ? 15.117 -26.077 -33.962 1.00 55.19 177 PHE A O 1
ATOM 1431 N N . GLY A 1 178 ? 14.709 -23.926 -33.442 1.00 55.84 178 GLY A N 1
ATOM 1432 C CA . GLY A 1 178 ? 14.166 -23.542 -34.748 1.00 55.84 178 GLY A CA 1
ATOM 1433 C C . GLY A 1 178 ? 15.173 -23.709 -35.892 1.00 55.84 178 GLY A C 1
ATOM 1434 O O . GLY A 1 178 ? 14.853 -24.328 -36.910 1.00 55.84 178 GLY A O 1
ATOM 1435 N N . GLU A 1 179 ? 16.416 -23.259 -35.702 1.00 58.09 179 GLU A N 1
ATOM 1436 C CA . GLU A 1 179 ? 17.510 -23.445 -36.672 1.00 58.09 179 GLU A CA 1
ATOM 1437 C C . GLU A 1 179 ? 17.848 -24.927 -36.891 1.00 58.09 179 GLU A C 1
ATOM 1439 O O . GLU A 1 179 ? 18.138 -25.361 -38.012 1.00 58.09 179 GLU A O 1
ATOM 1444 N N . ARG A 1 180 ? 17.780 -25.738 -35.827 1.00 56.31 180 ARG A N 1
ATOM 1445 C CA . ARG A 1 180 ? 18.023 -27.183 -35.898 1.00 56.31 180 ARG A CA 1
ATOM 1446 C C . ARG A 1 180 ? 16.910 -27.888 -36.679 1.00 56.31 180 ARG A C 1
ATOM 1448 O O . ARG A 1 180 ? 17.224 -28.713 -37.533 1.00 56.31 180 ARG A O 1
ATOM 1455 N N . ILE A 1 181 ? 15.642 -27.516 -36.484 1.00 59.38 181 ILE A N 1
ATOM 1456 C CA . ILE A 1 181 ? 14.502 -28.050 -37.255 1.00 59.38 181 ILE A CA 1
ATOM 1457 C C . ILE A 1 181 ? 14.611 -27.676 -38.741 1.00 59.38 181 ILE A C 1
ATOM 1459 O O . ILE A 1 181 ? 14.399 -28.537 -39.598 1.00 59.38 181 ILE A O 1
ATOM 1463 N N . GLN A 1 182 ? 14.993 -26.438 -39.072 1.00 57.06 182 GLN A N 1
ATOM 1464 C CA . GLN A 1 182 ? 15.204 -26.033 -40.470 1.00 57.06 182 GLN A CA 1
ATOM 1465 C C . GLN A 1 182 ? 16.345 -26.820 -41.136 1.00 57.06 182 GLN A C 1
ATOM 1467 O O . GLN A 1 182 ? 16.174 -27.307 -42.255 1.00 57.06 182 GLN A O 1
ATOM 1472 N N . LYS A 1 183 ? 17.468 -27.043 -40.433 1.00 58.12 183 LYS A N 1
ATOM 1473 C CA . LYS A 1 183 ? 18.568 -27.904 -40.916 1.00 58.12 183 LYS A CA 1
ATOM 1474 C C . LYS A 1 183 ? 18.167 -29.374 -41.086 1.00 58.12 183 LYS A C 1
ATOM 1476 O O . LYS A 1 183 ? 18.691 -30.049 -41.970 1.00 58.12 183 LYS A O 1
ATOM 1481 N N . PHE A 1 184 ? 17.263 -29.891 -40.252 1.00 55.47 184 PHE A N 1
ATOM 1482 C CA . PHE A 1 184 ? 16.741 -31.253 -40.403 1.00 55.47 184 PHE A CA 1
ATOM 1483 C C . PHE A 1 184 ? 15.802 -31.379 -41.610 1.00 55.47 184 PHE A C 1
ATOM 1485 O O . PHE A 1 184 ? 15.931 -32.341 -42.367 1.00 55.47 184 PHE A O 1
ATOM 1492 N N . LYS A 1 185 ? 14.922 -30.394 -41.843 1.00 57.28 185 LYS A N 1
ATOM 1493 C CA . LYS A 1 185 ? 14.035 -30.366 -43.021 1.00 57.28 185 LYS A CA 1
ATOM 1494 C C . LYS A 1 185 ? 14.807 -30.234 -44.338 1.00 57.28 185 LYS A C 1
ATOM 1496 O O . LYS A 1 185 ? 14.459 -30.894 -45.311 1.00 57.28 185 LYS A O 1
ATOM 1501 N N . SER A 1 186 ? 15.877 -29.438 -44.381 1.00 56.91 186 SER A N 1
ATOM 1502 C CA . SER A 1 186 ? 16.701 -29.330 -45.594 1.00 56.91 186 SER A CA 1
ATOM 1503 C C . SER A 1 186 ? 17.472 -30.622 -45.889 1.00 56.91 186 SER A C 1
ATOM 1505 O O . SER A 1 186 ? 17.511 -31.063 -47.036 1.00 56.91 186 SER A O 1
ATOM 1507 N N . LYS A 1 187 ? 18.010 -31.300 -44.863 1.00 60.09 187 LYS A N 1
ATOM 1508 C CA . LYS A 1 187 ? 18.660 -32.614 -45.026 1.00 60.09 187 LYS A CA 1
ATOM 1509 C C . LYS A 1 187 ? 17.693 -33.726 -45.439 1.00 60.09 187 LYS A C 1
ATOM 1511 O O . LYS A 1 187 ? 18.086 -34.577 -46.237 1.00 60.09 187 LYS A O 1
ATOM 1516 N N . SER A 1 188 ? 16.457 -33.743 -44.929 1.00 55.62 188 SER A N 1
ATOM 1517 C CA . SER A 1 188 ? 15.477 -34.758 -45.338 1.00 55.62 188 SER A CA 1
ATOM 1518 C C . SER A 1 188 ? 15.081 -34.593 -46.807 1.00 55.62 188 SER A C 1
ATOM 1520 O O . SER A 1 188 ? 15.113 -35.576 -47.541 1.00 55.62 188 SER A O 1
ATOM 1522 N N . MET A 1 189 ? 14.831 -33.361 -47.266 1.00 55.72 189 MET A N 1
ATOM 1523 C CA . MET A 1 189 ? 14.488 -33.053 -48.664 1.00 55.72 189 MET A CA 1
ATOM 1524 C C . MET A 1 189 ? 15.590 -33.481 -49.649 1.00 55.72 189 MET A C 1
ATOM 1526 O O . MET A 1 189 ? 15.296 -34.077 -50.685 1.00 55.72 189 MET A O 1
ATOM 1530 N N . ILE A 1 190 ? 16.865 -33.259 -49.301 1.00 60.28 190 ILE A N 1
ATOM 1531 C CA . ILE A 1 190 ? 18.016 -33.686 -50.120 1.00 60.28 190 ILE A CA 1
ATOM 1532 C C . ILE A 1 190 ? 18.086 -35.218 -50.232 1.00 60.28 190 ILE A C 1
ATOM 1534 O O . ILE A 1 190 ? 18.377 -35.755 -51.303 1.00 60.28 190 ILE A O 1
ATOM 1538 N N . ASN A 1 191 ? 17.802 -35.939 -49.144 1.00 58.72 191 ASN A N 1
ATOM 1539 C CA . ASN A 1 191 ? 17.821 -37.402 -49.150 1.00 58.72 191 ASN A CA 1
ATOM 1540 C C . ASN A 1 191 ? 16.654 -37.997 -49.950 1.00 58.72 191 ASN A C 1
ATOM 1542 O O . ASN A 1 191 ? 16.858 -38.996 -50.640 1.00 58.72 191 ASN A O 1
ATOM 1546 N N . THR A 1 192 ? 15.469 -37.380 -49.918 1.00 59.16 192 THR A N 1
ATOM 1547 C CA . THR A 1 192 ? 14.320 -37.806 -50.735 1.00 59.16 192 THR A CA 1
ATOM 1548 C C . THR A 1 192 ? 14.607 -37.631 -52.227 1.00 59.16 192 THR A C 1
ATOM 1550 O O . THR A 1 192 ? 14.393 -38.566 -53.000 1.00 59.16 192 THR A O 1
ATOM 1553 N N . HIS A 1 193 ? 15.202 -36.498 -52.620 1.00 55.31 193 HIS A N 1
ATOM 1554 C CA . HIS A 1 193 ? 15.607 -36.251 -54.008 1.00 55.31 193 HIS A CA 1
ATOM 1555 C C . HIS A 1 193 ? 16.669 -37.245 -54.497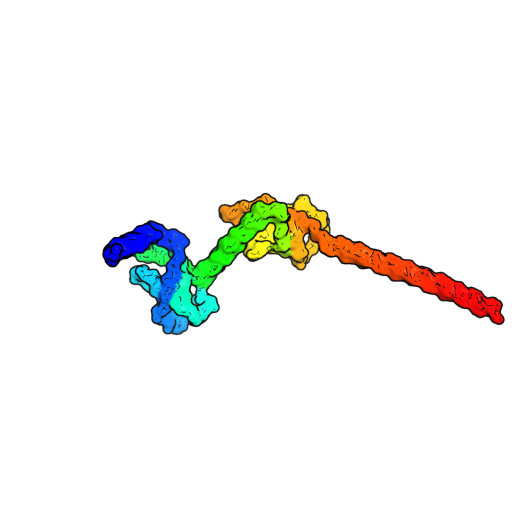 1.00 55.31 193 HIS A C 1
ATOM 1557 O O . HIS A 1 193 ? 16.546 -37.796 -55.589 1.00 55.31 193 HIS A O 1
ATOM 1563 N N . LYS A 1 194 ? 17.683 -37.553 -53.675 1.00 59.16 194 LYS A N 1
ATOM 1564 C CA . LYS A 1 194 ? 18.692 -38.571 -54.020 1.00 59.16 194 LYS A CA 1
ATOM 1565 C C . LYS A 1 194 ? 18.093 -39.974 -54.159 1.00 59.16 194 LYS A C 1
ATOM 1567 O O . LYS A 1 194 ? 18.579 -40.755 -54.972 1.00 59.16 194 LYS A O 1
ATOM 1572 N N . LYS A 1 195 ? 17.051 -40.302 -53.387 1.00 58.72 195 LYS A N 1
ATOM 1573 C CA . LYS A 1 195 ? 16.378 -41.609 -53.444 1.00 58.72 195 LYS A CA 1
ATOM 1574 C C . LYS A 1 195 ? 15.510 -41.755 -54.701 1.00 58.72 195 LYS A C 1
ATOM 1576 O O . LYS A 1 195 ? 15.548 -42.819 -55.307 1.00 58.72 195 LYS A O 1
ATOM 1581 N N . GLN A 1 196 ? 14.820 -40.689 -55.122 1.00 57.75 196 GLN A N 1
ATOM 1582 C CA . GLN A 1 196 ? 14.057 -40.649 -56.381 1.00 57.75 196 GLN A CA 1
ATOM 1583 C C . GLN A 1 196 ? 14.955 -40.737 -57.620 1.00 57.75 196 GLN A C 1
ATOM 1585 O O . GLN A 1 196 ? 14.658 -41.490 -58.540 1.00 57.75 196 GLN A O 1
ATOM 1590 N N . ILE A 1 197 ? 16.095 -40.038 -57.628 1.00 59.25 197 ILE A N 1
ATOM 1591 C CA . ILE A 1 197 ? 17.042 -40.119 -58.753 1.00 59.25 197 ILE A CA 1
ATOM 1592 C C . ILE A 1 197 ? 17.605 -41.543 -58.871 1.00 59.25 197 ILE A C 1
ATOM 1594 O O . ILE A 1 197 ? 17.729 -42.071 -59.968 1.00 59.25 197 ILE A O 1
ATOM 1598 N N . LYS A 1 198 ? 17.879 -42.220 -57.749 1.00 59.91 198 LYS A N 1
ATOM 1599 C CA . LYS A 1 198 ? 18.418 -43.590 -57.752 1.00 59.91 198 LYS A CA 1
ATOM 1600 C C . LYS A 1 198 ? 17.396 -44.666 -58.158 1.00 59.91 198 LYS A C 1
ATOM 1602 O O . LYS A 1 198 ? 17.818 -45.760 -58.518 1.00 59.91 198 LYS A O 1
ATOM 1607 N N . SER A 1 199 ? 16.090 -44.382 -58.100 1.00 59.38 199 SER A N 1
ATOM 1608 C CA . SER A 1 199 ? 15.032 -45.293 -58.571 1.00 59.38 199 SER A CA 1
ATOM 1609 C C . SER A 1 199 ? 14.647 -45.089 -60.038 1.00 59.38 199 SER A C 1
ATOM 1611 O O . SER A 1 199 ? 13.873 -45.879 -60.553 1.00 59.38 199 SER A O 1
ATOM 1613 N N . MET A 1 200 ? 15.151 -44.039 -60.696 1.00 53.44 200 MET A N 1
ATOM 1614 C CA . MET A 1 200 ? 14.894 -43.749 -62.116 1.00 53.44 200 MET A CA 1
ATOM 1615 C C . MET A 1 200 ? 15.886 -44.434 -63.073 1.00 53.44 200 MET A C 1
ATOM 1617 O O . MET A 1 200 ? 15.646 -44.461 -64.271 1.00 53.44 200 MET A O 1
ATOM 1621 N N . TYR A 1 201 ? 16.992 -44.976 -62.548 1.00 53.59 201 TYR A N 1
ATOM 1622 C CA . TYR A 1 201 ? 18.056 -45.650 -63.311 1.00 53.59 201 TYR A CA 1
ATOM 1623 C C . TYR A 1 201 ? 18.187 -47.147 -62.958 1.00 53.59 201 TYR A C 1
ATOM 1625 O O . TYR A 1 201 ? 19.274 -47.718 -63.049 1.00 53.59 201 TYR A O 1
ATOM 1633 N N . ARG A 1 202 ? 17.100 -47.772 -62.496 1.00 49.25 202 ARG A N 1
ATOM 1634 C CA . ARG A 1 202 ? 16.949 -49.227 -62.347 1.00 49.25 202 ARG A CA 1
ATOM 1635 C C . ARG A 1 202 ? 15.780 -49.676 -63.200 1.00 49.25 202 ARG A C 1
ATOM 1637 O O . ARG A 1 202 ? 15.894 -50.784 -63.755 1.00 49.25 202 ARG A O 1
#